Protein AF-A0A1Q6F242-F1 (afdb_monomer_lite)

Sequence (245 aa):
MNDHWFIFPDPAPEGIDKYEVDPATVGEYTGLKDRKGIAIYEGDVIRSPLSEDKTRPHRIFYHTGNAAFMGALIDRKELCYLRLDQDWIYKFGKEVIGNIHDNPELIEKQTAERHKNKNSMFKKLDYQVFPSEEKTICVVDDPVYGGAHCYAIQHSEGFSDGKAKYVPVETRIQFVQKNDDGSVINGVQSEQLAYILLDRAIKLNNRFPSPQNEKQIAGLRMFLEGCEERVRDRMNRGVMGDLKQ

Structure (mmCIF, N/CA/C/O backbone):
data_AF-A0A1Q6F242-F1
#
_entry.id   AF-A0A1Q6F242-F1
#
loop_
_atom_site.group_PDB
_atom_site.id
_atom_site.type_symbol
_atom_site.label_atom_id
_atom_site.label_alt_id
_atom_site.label_comp_id
_atom_site.label_asym_id
_atom_site.label_entity_id
_atom_site.label_seq_id
_atom_site.pdbx_PDB_ins_code
_atom_site.Cartn_x
_atom_site.Cartn_y
_atom_site.Cartn_z
_atom_site.occupancy
_atom_site.B_iso_or_equiv
_atom_site.auth_seq_id
_atom_site.auth_comp_id
_atom_site.auth_asym_id
_atom_site.auth_atom_id
_atom_site.pdbx_PDB_model_num
ATOM 1 N N . MET A 1 1 ? -30.215 -28.975 26.817 1.00 43.31 1 MET A N 1
ATOM 2 C CA . MET A 1 1 ? -30.436 -28.240 28.076 1.00 43.31 1 MET A CA 1
ATOM 3 C C . MET A 1 1 ? -30.541 -26.783 27.677 1.00 43.31 1 MET A C 1
ATOM 5 O O . MET A 1 1 ? -29.797 -26.385 26.792 1.00 43.31 1 MET A O 1
ATOM 9 N N . ASN A 1 2 ? -31.528 -26.051 28.189 1.00 55.75 2 ASN A N 1
ATOM 10 C CA . ASN A 1 2 ? -31.587 -24.609 27.964 1.00 55.75 2 ASN A CA 1
ATOM 11 C C . ASN A 1 2 ? -30.666 -23.995 29.014 1.00 55.75 2 ASN A C 1
ATOM 13 O O . ASN A 1 2 ? -30.992 -24.028 30.201 1.00 55.75 2 ASN A O 1
ATOM 17 N N . ASP A 1 3 ? -29.485 -23.563 28.591 1.00 82.38 3 ASP A N 1
ATOM 18 C CA . ASP A 1 3 ? -28.483 -23.000 29.489 1.00 82.38 3 ASP A CA 1
ATOM 19 C C . ASP A 1 3 ? -28.890 -21.557 29.821 1.00 82.38 3 ASP A C 1
ATOM 21 O O . ASP A 1 3 ? -28.845 -20.679 28.962 1.00 82.38 3 ASP A O 1
ATOM 25 N N . HIS A 1 4 ? -29.335 -21.329 31.059 1.00 83.31 4 HIS A N 1
ATOM 26 C CA . HIS A 1 4 ? -29.682 -20.007 31.589 1.00 83.31 4 HIS A CA 1
ATOM 27 C C . HIS A 1 4 ? -28.564 -19.513 32.514 1.00 83.31 4 HIS A C 1
ATOM 29 O O . HIS A 1 4 ? -28.083 -20.271 33.360 1.00 83.31 4 HIS A O 1
ATOM 35 N N . TRP A 1 5 ? -28.188 -18.241 32.388 1.00 86.62 5 TRP A N 1
ATOM 36 C CA . TRP A 1 5 ? -27.123 -17.611 33.171 1.00 86.62 5 TRP A CA 1
ATOM 37 C C . TRP A 1 5 ? -27.709 -16.529 34.073 1.00 86.62 5 TRP A C 1
ATOM 39 O O . TRP A 1 5 ? -28.640 -15.830 33.681 1.00 86.62 5 TRP A O 1
ATOM 49 N N . PHE A 1 6 ? -27.184 -16.401 35.293 1.00 86.44 6 PHE A N 1
ATOM 50 C CA . PHE A 1 6 ? -27.700 -15.465 36.291 1.00 86.44 6 PHE A CA 1
ATOM 51 C C . PHE A 1 6 ? -26.565 -14.714 36.993 1.00 86.44 6 PHE A C 1
ATOM 53 O O . PHE A 1 6 ? -25.542 -15.319 37.314 1.00 86.44 6 PHE A O 1
ATOM 60 N N . ILE A 1 7 ? -26.769 -13.424 37.280 1.00 86.06 7 ILE A N 1
ATOM 61 C CA . ILE A 1 7 ? -25.897 -12.616 38.149 1.00 86.06 7 ILE A CA 1
ATOM 62 C C . ILE A 1 7 ? -26.566 -12.447 39.515 1.00 86.06 7 ILE A C 1
ATOM 64 O O . ILE A 1 7 ? -27.780 -12.234 39.599 1.00 86.06 7 ILE A O 1
ATOM 68 N N . PHE A 1 8 ? -25.757 -12.525 40.573 1.00 84.94 8 PHE A N 1
ATOM 69 C CA . PHE A 1 8 ? -26.171 -12.375 41.965 1.00 84.94 8 PHE A CA 1
ATOM 70 C C . PHE A 1 8 ? -25.496 -11.139 42.584 1.00 84.94 8 PHE A C 1
ATOM 72 O O . PHE A 1 8 ? -24.317 -10.905 42.306 1.00 84.94 8 PHE A O 1
ATOM 79 N N . PRO A 1 9 ? -26.198 -10.349 43.416 1.00 80.50 9 PRO A N 1
ATOM 80 C CA . PRO A 1 9 ? -25.575 -9.296 44.213 1.00 80.50 9 PRO A CA 1
ATOM 81 C C . PRO A 1 9 ? -24.561 -9.880 45.207 1.00 80.50 9 PRO A C 1
ATOM 83 O O . PRO A 1 9 ? -24.773 -10.974 45.727 1.00 80.50 9 PRO A O 1
ATOM 86 N N . ASP A 1 10 ? -23.503 -9.127 45.518 1.00 75.81 10 ASP A N 1
ATOM 87 C CA . ASP A 1 10 ? -22.553 -9.442 46.593 1.00 75.81 10 ASP A CA 1
ATOM 88 C C . ASP A 1 10 ? -22.384 -8.217 47.525 1.00 75.81 10 ASP A C 1
ATOM 90 O O . ASP A 1 10 ? -21.970 -7.154 47.046 1.00 75.81 10 ASP A O 1
ATOM 94 N N . PRO A 1 11 ? -22.729 -8.305 48.828 1.00 74.25 11 PRO A N 1
ATOM 95 C CA . PRO A 1 11 ? -23.306 -9.470 49.498 1.00 74.25 11 PRO A CA 1
ATOM 96 C C . PRO A 1 11 ? -24.719 -9.760 48.992 1.00 74.25 11 PRO A C 1
ATOM 98 O O . PRO A 1 11 ? -25.516 -8.844 48.781 1.00 74.25 11 PRO A O 1
ATOM 101 N N . ALA A 1 12 ? -25.037 -11.042 48.818 1.00 67.06 12 ALA A N 1
ATOM 102 C CA . ALA A 1 12 ? -26.384 -11.453 48.458 1.00 67.06 12 ALA A CA 1
ATOM 103 C C . ALA A 1 12 ? -27.334 -11.068 49.611 1.00 67.06 12 ALA A C 1
ATOM 105 O O . ALA A 1 12 ? -27.103 -11.511 50.743 1.00 67.06 12 ALA A O 1
ATOM 106 N N . PRO A 1 13 ? -28.371 -10.238 49.380 1.00 67.44 13 PRO A N 1
ATOM 107 C CA . PRO A 1 13 ? -29.406 -10.025 50.386 1.00 67.44 13 PRO A CA 1
ATOM 108 C C . PRO A 1 13 ? -30.060 -11.373 50.738 1.00 67.44 13 PRO A C 1
ATOM 110 O O . PRO A 1 13 ? -29.931 -12.340 49.994 1.00 67.44 13 PRO A O 1
ATOM 113 N N . GLU A 1 14 ? -30.779 -11.466 51.861 1.00 67.06 14 GLU A N 1
ATOM 114 C CA . GLU A 1 14 ? -31.396 -12.718 52.359 1.00 67.06 14 GLU A CA 1
ATOM 115 C C . GLU A 1 14 ? -32.477 -13.341 51.426 1.00 67.06 14 GLU A C 1
ATOM 117 O O . GLU A 1 14 ? -33.229 -14.225 51.835 1.00 67.06 14 GLU A O 1
ATOM 122 N N . GLY A 1 15 ? -32.561 -12.913 50.161 1.00 66.06 15 GLY A N 1
ATOM 123 C CA . GLY A 1 15 ? -33.427 -13.433 49.107 1.00 66.06 15 GLY A CA 1
ATOM 124 C C . GLY A 1 15 ? -32.665 -13.801 47.826 1.00 66.06 15 GLY A C 1
ATOM 125 O O . GLY A 1 15 ? -31.539 -13.374 47.587 1.00 66.06 15 GLY A O 1
ATOM 126 N N . ILE A 1 16 ? -33.304 -14.612 46.976 1.00 63.38 16 ILE A N 1
ATOM 127 C CA . ILE A 1 16 ? -32.772 -15.062 45.676 1.00 63.38 16 ILE A CA 1
ATOM 128 C C . ILE A 1 16 ? -32.983 -13.950 44.634 1.00 63.38 16 ILE A C 1
ATOM 130 O O . ILE A 1 16 ? -33.691 -14.139 43.643 1.00 63.38 16 ILE A O 1
ATOM 134 N N . ASP A 1 17 ? -32.407 -12.772 44.863 1.00 71.88 17 ASP A N 1
ATOM 135 C CA . ASP A 1 17 ? -32.330 -11.753 43.820 1.00 71.88 17 ASP A CA 1
ATOM 136 C C . ASP A 1 17 ? -31.328 -12.249 42.775 1.00 71.88 17 ASP A C 1
ATOM 138 O O . ASP A 1 17 ? -30.114 -12.239 42.983 1.00 71.88 17 ASP 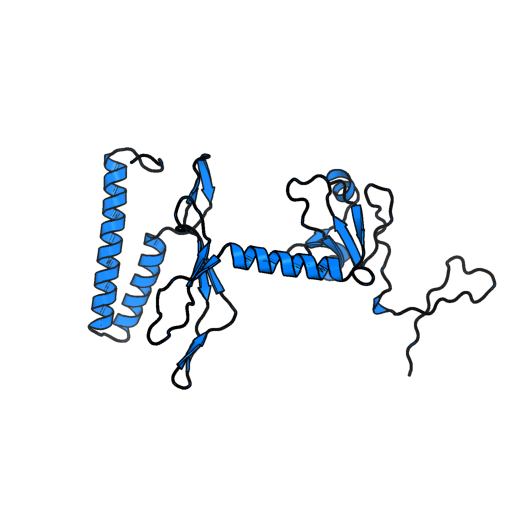A O 1
ATOM 142 N N . LYS A 1 18 ? -31.857 -12.767 41.666 1.00 78.62 18 LYS A N 1
ATOM 143 C CA . LYS A 1 18 ? -31.084 -13.247 40.523 1.00 78.62 18 LYS A CA 1
ATOM 144 C C . LYS A 1 18 ? -31.578 -12.559 39.265 1.00 78.62 18 LYS A C 1
ATOM 146 O O . LYS A 1 18 ? -32.780 -12.523 38.998 1.00 78.62 18 LYS A O 1
ATOM 151 N N . TYR A 1 19 ? -30.644 -12.048 38.482 1.00 84.56 19 TYR A N 1
ATOM 152 C CA . TYR A 1 19 ? -30.943 -11.410 37.208 1.00 84.56 19 TYR A CA 1
ATOM 153 C C . TYR A 1 19 ? -30.513 -12.358 36.106 1.00 84.56 19 TYR A C 1
ATOM 155 O O . TYR A 1 19 ? -29.333 -12.692 36.024 1.00 84.56 19 TYR A O 1
ATOM 163 N N . GLU A 1 20 ? -31.470 -12.845 35.318 1.00 88.31 20 GLU A N 1
ATOM 164 C CA . GLU A 1 20 ? -31.154 -13.609 34.113 1.00 88.31 20 GLU A CA 1
ATOM 165 C C . GLU A 1 20 ? -30.405 -12.704 33.135 1.00 88.31 20 GLU A C 1
ATOM 167 O O . GLU A 1 20 ? -30.793 -11.553 32.931 1.00 88.31 20 GLU A O 1
ATOM 172 N N . VAL A 1 21 ? -29.320 -13.215 32.562 1.00 87.06 21 VAL A N 1
ATOM 173 C CA . VAL A 1 21 ? -28.455 -12.465 31.652 1.00 87.06 21 VAL A CA 1
ATOM 174 C C . VAL A 1 21 ? -28.092 -13.294 30.432 1.00 87.06 21 VAL A C 1
ATOM 176 O O . VAL A 1 21 ? -28.024 -14.523 30.493 1.00 87.06 21 VAL A O 1
ATOM 179 N N . ASP A 1 22 ? -27.801 -12.607 29.332 1.00 88.31 22 ASP A N 1
ATOM 180 C CA . ASP A 1 22 ? -27.051 -13.203 28.235 1.00 88.31 22 ASP A CA 1
ATOM 181 C C . ASP A 1 22 ? -25.569 -13.260 28.651 1.00 88.31 22 ASP A C 1
ATOM 183 O O . ASP A 1 22 ? -24.964 -12.212 28.891 1.00 88.31 22 ASP A O 1
ATOM 187 N N . PRO A 1 23 ? -24.951 -14.450 28.766 1.00 87.81 23 PRO A N 1
ATOM 188 C CA . PRO A 1 23 ? -23.542 -14.563 29.139 1.00 87.81 23 PRO A CA 1
ATOM 189 C C . PRO A 1 23 ? -22.613 -13.812 28.177 1.00 87.81 23 PRO A C 1
ATOM 191 O O . PRO A 1 23 ? -21.533 -13.398 28.588 1.00 87.81 23 PRO A O 1
ATOM 194 N N . ALA A 1 24 ? -23.013 -13.611 26.916 1.00 86.81 24 ALA A N 1
ATOM 195 C CA . ALA A 1 24 ? -22.210 -12.898 25.929 1.00 86.81 24 ALA A CA 1
ATOM 196 C C . ALA A 1 24 ? -22.121 -11.387 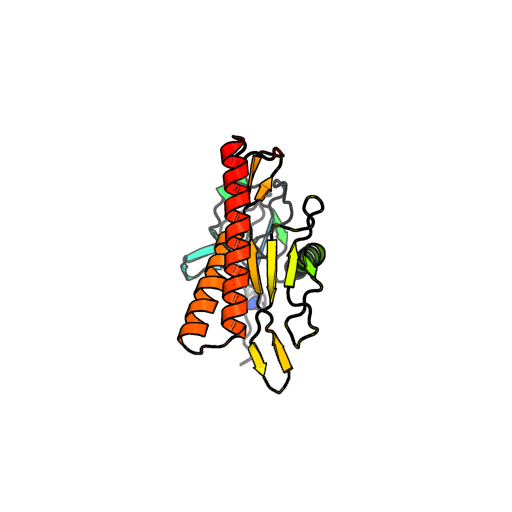26.192 1.00 86.81 24 ALA A C 1
ATOM 198 O O . ALA A 1 24 ? -21.259 -10.739 25.603 1.00 86.81 24 ALA A O 1
ATOM 199 N N . THR A 1 25 ? -22.987 -10.832 27.048 1.00 88.25 25 THR A N 1
ATOM 200 C CA . THR A 1 25 ? -23.003 -9.404 27.406 1.00 88.25 25 THR A CA 1
ATOM 201 C C . THR A 1 25 ? -22.432 -9.132 28.797 1.00 88.25 25 THR A C 1
ATOM 203 O O . THR A 1 25 ? -22.444 -7.992 29.258 1.00 88.25 25 THR A O 1
ATOM 206 N N . VAL A 1 26 ? -21.973 -10.167 29.506 1.00 88.62 26 VAL A N 1
ATOM 207 C CA . VAL A 1 26 ? -21.375 -10.024 30.837 1.00 88.62 26 VAL A CA 1
ATOM 208 C C . VAL A 1 26 ? -19.910 -9.618 30.685 1.00 88.62 26 VAL A C 1
ATOM 210 O O . VAL A 1 26 ? -19.109 -10.378 30.151 1.00 88.62 26 VAL A O 1
ATOM 213 N N . GLY A 1 27 ? -19.561 -8.425 31.174 1.00 88.12 27 GLY A N 1
ATOM 214 C CA . GLY A 1 27 ? -18.194 -7.897 31.164 1.00 88.12 27 GLY A CA 1
ATOM 215 C C . GLY A 1 27 ? -17.586 -7.792 32.565 1.00 88.12 27 GLY A C 1
ATOM 216 O O . GLY A 1 27 ? -18.258 -7.398 33.520 1.00 88.12 27 GLY A O 1
ATOM 217 N N . GLU A 1 28 ? -16.296 -8.110 32.694 1.00 92.56 28 GLU A N 1
ATOM 218 C CA . GLU A 1 28 ? -15.553 -7.952 33.949 1.00 92.56 28 GLU A CA 1
ATOM 219 C C . GLU A 1 28 ? -15.141 -6.487 34.177 1.00 92.56 28 GLU A C 1
ATOM 221 O O . GLU A 1 28 ? -14.749 -5.773 33.249 1.00 92.56 28 GLU A O 1
ATOM 226 N N . TYR A 1 29 ? -15.214 -6.026 35.430 1.00 94.38 29 TYR A N 1
ATOM 227 C CA . TYR A 1 29 ? -14.703 -4.711 35.808 1.00 94.38 29 TYR A CA 1
ATOM 228 C C . TYR A 1 29 ? -13.176 -4.696 35.743 1.00 94.38 29 TYR A C 1
ATOM 230 O O . TYR A 1 29 ? -12.504 -5.482 36.405 1.00 94.38 29 TYR A O 1
ATOM 238 N N . THR A 1 30 ? -12.610 -3.732 35.021 1.00 94.31 30 THR A N 1
ATOM 239 C CA . THR A 1 30 ? -11.153 -3.650 34.836 1.00 94.31 30 THR A CA 1
ATOM 240 C C . THR A 1 30 ? -10.381 -3.203 36.080 1.00 94.31 30 THR A C 1
ATOM 242 O O . THR A 1 30 ? -9.150 -3.249 36.089 1.00 94.31 30 THR A O 1
ATOM 245 N N . GLY A 1 31 ? -11.072 -2.707 37.112 1.00 94.69 31 GLY A N 1
ATOM 246 C CA . GLY A 1 31 ? -10.449 -2.029 38.252 1.00 94.69 31 GLY A CA 1
ATOM 247 C C . GLY A 1 31 ? -10.144 -0.546 38.008 1.00 94.69 31 GLY A C 1
ATOM 248 O O . GLY A 1 31 ? -9.724 0.145 38.937 1.00 94.69 31 GLY A O 1
ATOM 249 N N . LEU A 1 32 ? -10.365 -0.046 36.789 1.00 95.88 32 LEU A N 1
ATOM 250 C CA . LEU A 1 32 ? -9.986 1.297 36.354 1.00 95.88 32 LEU A CA 1
ATOM 251 C C . LEU A 1 32 ? -11.208 2.184 36.123 1.00 95.88 32 LEU A C 1
ATOM 253 O O . LEU A 1 32 ? -12.298 1.714 35.794 1.00 95.88 32 LEU A O 1
ATOM 257 N N . LYS A 1 33 ? -11.005 3.495 36.255 1.00 95.94 33 LYS A N 1
ATOM 258 C CA . LYS A 1 33 ? -12.033 4.506 35.986 1.00 95.94 33 LYS A CA 1
ATOM 259 C C . LYS A 1 33 ? -11.570 5.480 34.922 1.00 95.94 33 LYS A C 1
ATOM 261 O O . LYS A 1 33 ? -10.390 5.807 34.864 1.00 95.94 33 LYS A O 1
ATOM 266 N N . ASP A 1 34 ? -12.494 5.967 34.109 1.00 93.38 34 ASP A N 1
ATOM 267 C CA . ASP A 1 34 ? -12.235 7.009 33.124 1.00 93.38 34 ASP A CA 1
ATOM 268 C C . ASP A 1 34 ? -11.999 8.385 33.782 1.00 93.38 34 ASP A C 1
ATOM 270 O O . ASP A 1 34 ? -12.050 8.538 35.007 1.00 93.38 34 ASP A O 1
ATOM 274 N N . ARG A 1 35 ? -11.756 9.429 32.978 1.00 87.94 35 ARG A N 1
ATOM 275 C CA . ARG A 1 35 ? -11.523 10.792 33.490 1.00 87.94 35 ARG A CA 1
ATOM 276 C C . ARG A 1 35 ? -12.682 11.341 34.337 1.00 87.94 35 ARG A C 1
ATOM 278 O O . ARG A 1 35 ? -12.452 12.182 35.204 1.00 87.94 35 ARG A O 1
ATOM 285 N N . LYS A 1 36 ? -13.916 10.917 34.067 1.00 90.62 36 LYS A N 1
ATOM 286 C CA . LYS A 1 36 ? -15.127 11.355 34.776 1.00 90.62 36 LYS A CA 1
ATOM 287 C C . LYS A 1 36 ? -15.429 10.480 35.996 1.00 90.62 36 LYS A C 1
ATOM 289 O O . LYS A 1 36 ? -16.415 10.729 36.683 1.00 90.62 36 LYS A O 1
ATOM 294 N N . GLY A 1 37 ? -14.584 9.491 36.290 1.00 92.31 37 GLY A N 1
ATOM 295 C CA . GLY A 1 37 ? -14.772 8.558 37.395 1.00 92.31 37 GLY A CA 1
ATOM 296 C C . GLY A 1 37 ? -15.735 7.411 37.078 1.00 92.31 37 GLY A C 1
ATOM 297 O O . GLY A 1 37 ? -16.140 6.707 38.005 1.00 92.31 37 GLY A O 1
ATOM 298 N N . ILE A 1 38 ? -16.097 7.213 35.806 1.00 95.50 38 ILE A N 1
ATOM 299 C CA . ILE A 1 38 ? -16.945 6.107 35.352 1.00 95.50 38 ILE A CA 1
ATOM 300 C C . ILE A 1 38 ? -16.089 4.840 35.299 1.00 95.50 38 ILE A C 1
ATOM 302 O O . ILE A 1 38 ? -14.985 4.856 34.758 1.00 95.50 38 ILE A O 1
ATOM 306 N N . ALA A 1 39 ? -16.576 3.756 35.899 1.00 96.38 39 ALA A N 1
ATOM 307 C CA . ALA A 1 39 ? -15.911 2.458 35.879 1.00 96.38 39 ALA A CA 1
ATOM 308 C C . ALA A 1 39 ? -15.821 1.905 34.448 1.00 96.38 39 ALA A C 1
ATOM 310 O O . ALA A 1 39 ? -16.785 2.006 33.697 1.00 96.38 39 ALA A O 1
ATOM 311 N N . ILE A 1 40 ? -14.667 1.336 34.097 1.00 96.56 40 ILE A N 1
ATOM 312 C CA . ILE A 1 40 ? -14.412 0.739 32.784 1.00 96.56 40 ILE A CA 1
ATOM 313 C C . ILE A 1 40 ? -14.537 -0.781 32.894 1.00 96.56 40 ILE A C 1
ATOM 315 O O . ILE A 1 40 ? -13.892 -1.394 33.752 1.00 96.56 40 ILE A O 1
ATOM 319 N N . TYR A 1 41 ? -15.306 -1.382 31.998 1.00 96.00 41 TYR A N 1
ATOM 320 C CA . TYR A 1 41 ? -15.564 -2.816 31.914 1.00 96.00 41 TYR A CA 1
ATOM 321 C C . TYR A 1 41 ? -15.054 -3.402 30.594 1.00 96.00 41 TYR A C 1
ATOM 323 O O . TYR A 1 41 ? -14.770 -2.692 29.625 1.00 96.00 41 TYR A O 1
ATOM 331 N N . GLU A 1 42 ? -14.926 -4.723 30.542 1.00 95.06 42 GLU A N 1
ATOM 332 C CA . GLU A 1 42 ? -14.805 -5.430 29.271 1.00 95.06 42 GLU A CA 1
ATOM 333 C C . GLU A 1 42 ? -15.995 -5.110 28.351 1.00 95.06 42 GLU A C 1
ATOM 335 O O . GLU A 1 42 ? -17.139 -5.036 28.791 1.00 95.06 42 GLU A O 1
ATOM 340 N N . GLY A 1 43 ? -15.713 -4.889 27.065 1.00 92.31 43 GLY A N 1
ATOM 341 C CA . GLY A 1 43 ? -16.712 -4.479 26.081 1.00 92.31 43 GLY A CA 1
ATOM 342 C C . GLY A 1 43 ? -16.905 -2.965 25.970 1.00 92.31 43 GLY A C 1
ATOM 343 O O . GLY A 1 43 ? -17.470 -2.516 24.969 1.00 92.31 43 GLY A O 1
ATOM 344 N N . ASP A 1 44 ? -16.386 -2.165 26.907 1.00 95.56 44 ASP A N 1
ATOM 345 C CA . ASP A 1 44 ? -16.458 -0.707 26.807 1.00 95.56 44 ASP A CA 1
ATOM 346 C C . ASP A 1 44 ? -15.654 -0.164 25.625 1.00 95.56 44 ASP A C 1
ATOM 348 O O . ASP A 1 44 ? -14.645 -0.721 25.178 1.00 95.56 44 ASP A O 1
ATOM 352 N N . VAL A 1 45 ? -16.090 0.992 25.140 1.00 93.12 45 VAL A N 1
ATOM 353 C CA . VAL A 1 45 ? -15.416 1.779 24.120 1.00 93.12 45 VAL A CA 1
ATOM 354 C C . VAL A 1 45 ? -14.984 3.103 24.736 1.00 93.12 45 VAL A C 1
ATOM 356 O O . VAL A 1 45 ? -15.813 3.918 25.140 1.00 93.12 45 VAL A O 1
ATOM 359 N N . ILE A 1 46 ? -13.672 3.348 24.773 1.00 91.31 46 ILE A N 1
ATOM 360 C CA . ILE A 1 46 ? -13.090 4.573 25.340 1.00 91.31 46 ILE A CA 1
ATOM 361 C C . ILE A 1 46 ? -12.441 5.448 24.270 1.00 91.31 46 ILE A C 1
ATOM 363 O O . ILE A 1 46 ? -11.819 4.952 23.331 1.00 91.31 46 ILE A O 1
ATOM 367 N N . ARG A 1 47 ? -12.509 6.771 24.424 1.00 88.38 47 ARG A N 1
ATOM 368 C CA . ARG A 1 47 ? -11.948 7.743 23.467 1.00 88.38 47 ARG A CA 1
ATOM 369 C C . ARG A 1 47 ? -11.148 8.835 24.171 1.00 88.38 47 ARG A C 1
ATOM 371 O O . ARG A 1 47 ? -11.475 9.215 25.285 1.00 88.38 47 ARG A O 1
ATOM 378 N N . SER A 1 48 ? -10.127 9.375 23.499 1.00 82.88 48 SER A N 1
ATOM 379 C CA . SER A 1 48 ? -9.411 10.586 23.932 1.00 82.88 48 SER A CA 1
ATOM 380 C C . SER A 1 48 ? -10.074 11.853 23.374 1.00 82.88 48 SER A C 1
ATOM 382 O O . SER A 1 48 ? -10.077 12.031 22.159 1.00 82.88 48 SER A O 1
ATOM 384 N N . PRO A 1 49 ? -10.602 12.758 24.214 1.00 67.06 49 PRO A N 1
ATOM 385 C CA . PRO A 1 49 ? -11.161 14.035 23.775 1.00 67.06 49 PRO A CA 1
ATOM 386 C C . PRO A 1 49 ? -10.087 15.099 23.474 1.00 67.06 49 PRO A C 1
ATOM 388 O O . PRO A 1 49 ? -10.405 16.111 22.855 1.00 67.06 49 PRO A O 1
ATOM 391 N N . LEU A 1 50 ? -8.836 14.886 23.912 1.00 55.81 50 LEU A N 1
ATOM 392 C CA . LEU A 1 50 ? -7.734 15.861 23.855 1.00 55.81 50 LEU A CA 1
ATOM 393 C C . LEU A 1 50 ? -6.755 15.672 22.677 1.00 55.81 50 LEU A C 1
ATOM 395 O O . LEU A 1 50 ? -5.804 16.438 22.566 1.00 55.81 50 LEU A O 1
ATOM 399 N N . SER A 1 51 ? -6.940 14.672 21.810 1.00 55.00 51 SER A N 1
ATOM 400 C CA . SER A 1 51 ? -6.110 14.506 20.607 1.00 55.00 51 SER A CA 1
ATOM 401 C C . SER A 1 51 ? -6.652 15.340 19.441 1.00 55.00 51 SER A C 1
ATOM 403 O O . SER A 1 51 ? -7.864 15.387 19.232 1.00 55.00 51 SER A O 1
ATOM 405 N N . GLU A 1 52 ? -5.765 15.958 18.649 1.00 47.69 52 GLU A N 1
ATOM 406 C CA . GLU A 1 52 ? -6.126 16.585 17.359 1.00 47.69 52 GLU A CA 1
ATOM 407 C C . GLU A 1 52 ? -6.857 15.584 16.447 1.00 47.69 52 GLU A C 1
ATOM 409 O O . GLU A 1 52 ? -7.831 15.932 15.781 1.00 47.69 52 GLU A O 1
ATOM 414 N N . ASP A 1 53 ? -6.468 14.306 16.522 1.00 52.94 53 ASP A N 1
ATOM 415 C CA . ASP A 1 53 ? -7.176 13.174 15.928 1.00 52.94 53 ASP A CA 1
ATOM 416 C C . ASP A 1 53 ? -8.248 12.637 16.901 1.00 52.94 53 ASP A C 1
ATOM 418 O O . ASP A 1 53 ? -8.055 11.626 17.583 1.00 52.94 53 ASP A O 1
ATOM 422 N N . LYS A 1 54 ? -9.381 13.342 17.024 1.00 53.81 54 LYS A N 1
ATOM 423 C CA . LYS A 1 54 ? -10.534 13.015 17.904 1.00 53.81 54 LYS A CA 1
ATOM 424 C C . LYS A 1 54 ? -11.212 11.654 17.614 1.00 53.81 54 LYS A C 1
ATOM 426 O O . LYS A 1 54 ? -12.316 11.407 18.100 1.00 53.81 54 LYS A O 1
ATOM 431 N N . THR A 1 55 ? -10.622 10.784 16.793 1.00 56.47 55 THR A N 1
ATOM 432 C CA . THR A 1 55 ? -11.375 9.838 15.953 1.00 56.47 55 THR A CA 1
ATOM 433 C C . THR A 1 55 ? -11.130 8.357 16.228 1.00 56.47 55 THR A C 1
ATOM 435 O O . THR A 1 55 ? -11.738 7.538 15.551 1.00 56.47 55 THR A O 1
ATOM 438 N N . ARG A 1 56 ? -10.293 7.974 17.209 1.00 72.94 56 ARG A N 1
ATOM 439 C CA . ARG A 1 56 ? -9.925 6.554 17.391 1.00 72.94 56 ARG A CA 1
ATOM 440 C C . ARG A 1 56 ? -10.217 6.001 18.786 1.00 72.94 56 ARG A C 1
ATOM 442 O O . ARG A 1 56 ? -9.355 6.020 19.673 1.00 72.94 56 ARG A O 1
ATOM 449 N N . PRO A 1 57 ? -11.446 5.524 19.016 1.00 86.56 57 PRO A N 1
ATOM 450 C CA . PRO A 1 57 ? -11.829 4.812 20.210 1.00 86.56 57 PRO A CA 1
ATOM 451 C C . PRO A 1 57 ? -11.168 3.436 20.281 1.00 86.56 57 PRO A C 1
ATOM 453 O O . PRO A 1 57 ? -10.831 2.816 19.268 1.00 86.56 57 PRO A O 1
ATOM 456 N N . HIS A 1 58 ? -10.996 2.976 21.511 1.00 88.69 58 HIS A N 1
ATOM 457 C CA . HIS A 1 58 ? -10.437 1.676 21.829 1.00 88.69 58 HIS A CA 1
ATOM 458 C C . HIS A 1 58 ? -11.539 0.816 22.431 1.00 88.69 58 HIS A C 1
ATOM 460 O O . HIS A 1 58 ? -12.208 1.270 23.357 1.00 88.69 58 HIS A O 1
ATOM 466 N N . ARG A 1 59 ? -11.703 -0.406 21.926 1.00 92.06 59 ARG A N 1
ATOM 467 C CA . ARG A 1 59 ? -12.521 -1.432 22.571 1.00 92.06 59 ARG A CA 1
ATOM 468 C C . ARG A 1 59 ? -11.705 -2.095 23.672 1.00 92.06 59 ARG A C 1
ATOM 470 O O . ARG A 1 59 ? -10.558 -2.482 23.426 1.00 92.06 59 ARG A O 1
ATOM 477 N N . ILE A 1 60 ? -12.298 -2.233 24.849 1.00 93.62 60 ILE A N 1
ATOM 478 C CA . ILE A 1 60 ? -11.700 -2.905 25.996 1.00 93.62 60 ILE A CA 1
ATOM 479 C C . ILE A 1 60 ? -12.016 -4.397 25.942 1.00 93.62 60 ILE A C 1
ATOM 481 O O . ILE A 1 60 ? -13.152 -4.789 25.681 1.00 93.62 60 ILE A O 1
ATOM 485 N N . PHE A 1 61 ? -11.002 -5.230 26.160 1.00 92.31 61 PHE A N 1
ATOM 486 C CA . PHE A 1 61 ? -11.132 -6.686 26.182 1.00 92.31 61 PHE A CA 1
ATOM 487 C C . PHE A 1 61 ? -10.064 -7.313 27.080 1.00 92.31 61 PHE A C 1
ATOM 489 O O . PHE A 1 61 ? -8.997 -6.723 27.292 1.00 92.31 61 PHE A O 1
ATOM 496 N N . TYR A 1 62 ? -10.321 -8.517 27.588 1.00 90.81 62 TYR A N 1
ATOM 497 C CA . TYR A 1 62 ? -9.294 -9.282 28.287 1.00 90.81 62 TYR A CA 1
ATOM 498 C C . TYR A 1 62 ? -8.399 -10.034 27.293 1.00 90.81 62 TYR A C 1
ATOM 500 O O . TYR A 1 62 ? -8.864 -10.829 26.476 1.00 90.81 62 TYR A O 1
ATOM 508 N N . HIS A 1 63 ? -7.084 -9.813 27.356 1.00 90.25 63 HIS A N 1
ATOM 509 C CA . HIS A 1 63 ? -6.134 -10.513 26.494 1.00 90.25 63 HIS A CA 1
ATOM 510 C C . HIS A 1 63 ? -5.468 -11.670 27.247 1.00 90.25 63 HIS A C 1
ATOM 512 O O . HIS A 1 63 ? -4.500 -11.468 27.986 1.00 90.25 63 HIS A O 1
ATOM 518 N N . THR A 1 64 ? -5.905 -12.902 26.975 1.00 87.31 64 THR A N 1
ATOM 519 C CA . THR A 1 64 ? -5.438 -14.129 27.653 1.00 87.31 64 THR A CA 1
ATOM 520 C C . THR A 1 64 ? -3.915 -14.283 27.663 1.00 87.31 64 THR A C 1
ATOM 522 O O . THR A 1 64 ? -3.328 -14.496 28.718 1.00 87.31 64 THR 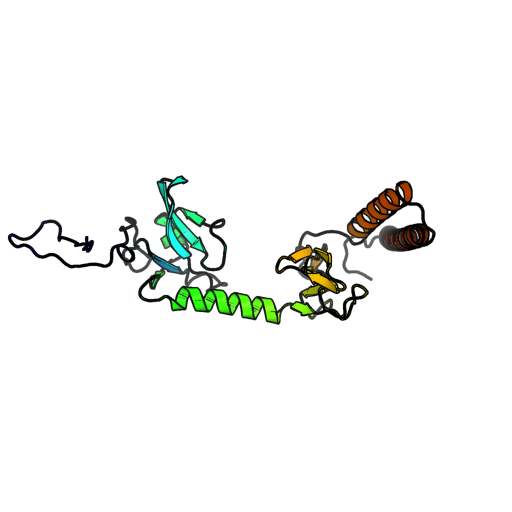A O 1
ATOM 525 N N . GLY A 1 65 ? -3.242 -14.073 26.526 1.00 86.38 65 GLY A N 1
ATOM 526 C CA . GLY A 1 65 ? -1.780 -14.207 26.433 1.00 86.38 65 GLY A CA 1
ATOM 527 C C . GLY A 1 65 ? -0.972 -13.169 27.227 1.00 86.38 65 GLY A C 1
ATOM 528 O O . GLY A 1 65 ? 0.199 -13.396 27.500 1.00 86.38 65 GLY A O 1
ATOM 529 N N . ASN A 1 66 ? -1.588 -12.047 27.610 1.00 85.00 66 ASN A N 1
ATOM 530 C CA . ASN A 1 66 ? -0.951 -10.992 28.404 1.00 85.00 66 ASN A CA 1
ATOM 531 C C . ASN A 1 66 ? -1.484 -10.963 29.843 1.00 85.00 66 ASN A C 1
ATOM 533 O O . ASN A 1 66 ? -1.007 -10.157 30.640 1.00 85.00 66 ASN A O 1
ATOM 537 N N . ALA A 1 67 ? -2.479 -11.806 30.150 1.00 90.19 67 ALA A N 1
ATOM 538 C CA . ALA A 1 67 ? -3.196 -11.853 31.418 1.00 90.19 67 ALA A CA 1
ATOM 539 C C . ALA A 1 67 ? -3.602 -10.458 31.939 1.00 90.19 67 ALA A C 1
ATOM 541 O O . ALA A 1 67 ? -3.408 -10.133 33.111 1.00 90.19 67 ALA A O 1
ATOM 542 N N . ALA A 1 68 ? -4.100 -9.596 31.048 1.00 90.19 68 ALA A N 1
ATOM 543 C CA . ALA A 1 68 ? -4.424 -8.210 31.368 1.00 90.19 68 ALA A CA 1
ATOM 544 C C . ALA A 1 68 ? -5.539 -7.663 30.472 1.00 90.19 68 ALA A C 1
ATOM 546 O O . ALA A 1 68 ? -5.691 -8.085 29.321 1.00 90.19 68 ALA A O 1
ATOM 547 N N . PHE A 1 69 ? -6.254 -6.658 30.981 1.00 92.50 69 PHE A N 1
ATOM 548 C CA . PHE A 1 69 ? -7.153 -5.845 30.171 1.00 92.50 69 PHE A CA 1
ATOM 549 C C . PHE A 1 69 ? -6.363 -4.976 29.192 1.00 92.50 69 PHE A C 1
ATOM 551 O O . PHE A 1 69 ? -5.380 -4.313 29.546 1.00 92.50 69 PHE A O 1
ATOM 558 N N . MET A 1 70 ? -6.819 -4.994 27.945 1.00 91.12 70 MET A N 1
ATOM 559 C CA . MET A 1 70 ? -6.195 -4.350 26.802 1.00 91.12 70 MET A CA 1
ATOM 560 C C . MET A 1 70 ? -7.200 -3.461 26.070 1.00 91.12 70 MET A C 1
ATOM 562 O O . MET A 1 70 ? -8.388 -3.762 26.002 1.00 91.12 70 MET A O 1
ATOM 566 N N . GLY A 1 71 ? -6.712 -2.356 25.511 1.00 89.56 71 GLY A N 1
ATOM 567 C CA . GLY A 1 71 ? -7.472 -1.476 24.633 1.00 89.56 71 GLY A CA 1
ATOM 568 C C . GLY A 1 71 ? -6.994 -1.655 23.201 1.00 89.56 71 GLY A C 1
ATOM 569 O O . GLY A 1 71 ? -5.849 -1.316 22.901 1.00 89.56 71 GLY A O 1
ATOM 570 N N . ALA A 1 72 ? -7.850 -2.164 22.317 1.00 87.31 72 ALA A N 1
ATOM 571 C CA . ALA A 1 72 ? -7.563 -2.285 20.887 1.00 87.31 72 ALA A CA 1
ATOM 572 C C . ALA A 1 72 ? -8.257 -1.177 20.103 1.00 87.31 72 ALA A C 1
ATOM 574 O O . ALA A 1 72 ? -9.438 -0.902 20.309 1.00 87.31 72 ALA A O 1
ATOM 575 N N . LEU A 1 73 ? -7.535 -0.575 19.162 1.00 83.56 73 LEU A N 1
ATOM 576 C CA . LEU A 1 73 ? -8.129 0.339 18.192 1.00 83.56 73 LEU A CA 1
ATOM 577 C C . LEU A 1 73 ? -9.215 -0.376 17.379 1.00 83.56 73 LEU A C 1
ATOM 579 O O . LEU A 1 73 ? -8.936 -1.393 16.748 1.00 83.56 73 LEU A O 1
ATOM 583 N N . ILE A 1 74 ? -10.425 0.187 17.356 1.00 78.81 74 ILE A N 1
ATOM 584 C CA . ILE A 1 74 ? -11.573 -0.397 16.639 1.00 78.81 74 ILE A CA 1
ATOM 585 C C . ILE A 1 74 ? -11.303 -0.523 15.129 1.00 78.81 74 ILE A C 1
ATOM 587 O O . ILE A 1 74 ? -11.778 -1.450 14.479 1.00 78.81 74 ILE A O 1
ATOM 591 N N . ASP A 1 75 ? -10.511 0.385 14.556 1.00 70.38 75 ASP A N 1
ATOM 592 C CA . ASP A 1 75 ? -10.235 0.447 13.121 1.00 70.38 75 ASP A CA 1
ATOM 593 C C . ASP A 1 75 ? -9.049 -0.427 12.667 1.00 70.38 75 ASP A C 1
ATOM 595 O O . ASP A 1 75 ? -8.757 -0.495 11.467 1.00 70.38 75 ASP A O 1
ATOM 599 N N . ARG A 1 76 ? -8.352 -1.119 13.579 1.00 64.62 76 ARG A N 1
ATOM 600 C CA . ARG A 1 76 ? -7.226 -2.010 13.253 1.00 64.62 76 ARG A CA 1
ATOM 601 C C . ARG A 1 76 ? -7.531 -3.445 13.671 1.00 64.62 76 ARG A C 1
ATOM 603 O O . ARG A 1 76 ? -8.196 -3.690 14.666 1.00 64.62 76 ARG A O 1
ATOM 610 N N . LYS A 1 77 ? -6.995 -4.415 12.914 1.00 53.56 77 LYS A N 1
ATOM 611 C CA . LYS A 1 77 ? -6.905 -5.801 13.410 1.00 53.56 77 LYS A CA 1
ATOM 612 C C . LYS A 1 77 ? -6.173 -5.776 14.755 1.00 53.56 77 LYS A C 1
ATOM 614 O O . LYS A 1 77 ? -5.331 -4.897 14.940 1.00 53.56 77 LYS A O 1
ATOM 619 N N . GLU A 1 78 ? -6.463 -6.742 15.624 1.00 53.59 78 GLU A N 1
ATOM 620 C CA . GLU A 1 78 ? -5.991 -6.912 17.016 1.00 53.59 78 GLU A CA 1
ATOM 621 C C . GLU A 1 78 ? -4.453 -7.007 17.198 1.00 53.59 78 GLU A C 1
ATOM 623 O O . GLU A 1 78 ? -3.959 -7.621 18.125 1.00 53.59 78 GLU A O 1
ATOM 628 N N . LEU A 1 79 ? -3.661 -6.404 16.316 1.00 52.81 79 LEU A N 1
ATOM 629 C CA . LEU A 1 79 ? -2.206 -6.280 16.352 1.00 52.81 79 LEU A CA 1
ATOM 630 C C . LEU A 1 79 ? -1.750 -4.933 16.945 1.00 52.81 79 LEU A C 1
ATOM 632 O O . LEU A 1 79 ? -0.554 -4.672 17.038 1.00 52.81 79 LEU A O 1
ATOM 636 N N . CYS A 1 80 ? -2.681 -4.040 17.294 1.00 61.81 80 CYS A N 1
ATOM 637 C CA . CYS A 1 80 ? -2.402 -2.738 17.904 1.00 61.81 80 CYS A CA 1
ATOM 638 C C . CYS A 1 80 ? -3.260 -2.560 19.165 1.00 61.81 80 CYS A C 1
ATOM 640 O O . CYS A 1 80 ? -4.235 -1.806 19.150 1.00 61.81 80 CYS A O 1
ATOM 642 N N . TYR A 1 81 ? -2.907 -3.278 20.233 1.00 76.56 81 TYR A N 1
ATOM 643 C CA . TYR A 1 81 ? -3.500 -3.118 21.559 1.00 76.56 81 TYR A CA 1
ATOM 644 C C . TYR A 1 81 ? -2.476 -2.599 22.569 1.00 76.56 81 TYR A C 1
ATOM 646 O O . TYR A 1 81 ? -1.275 -2.838 22.448 1.00 76.56 81 TYR A O 1
ATOM 654 N N . LEU A 1 82 ? -2.967 -1.873 23.567 1.00 82.38 82 LEU A N 1
ATOM 655 C CA . LEU A 1 82 ? -2.176 -1.338 24.670 1.00 82.38 82 LEU A CA 1
ATOM 656 C C . LEU A 1 82 ? -2.759 -1.836 25.985 1.00 82.38 82 LEU A C 1
ATOM 658 O O . LEU A 1 82 ? -3.980 -1.928 26.122 1.00 82.38 82 LEU A O 1
ATOM 662 N N . ARG A 1 83 ? -1.888 -2.132 26.952 1.00 86.62 83 ARG A N 1
ATOM 663 C CA . ARG A 1 83 ? -2.319 -2.462 28.312 1.00 86.62 83 ARG A CA 1
ATOM 664 C C . ARG A 1 83 ? -3.012 -1.255 28.914 1.00 86.62 83 ARG A C 1
ATOM 666 O O . ARG A 1 83 ? -2.511 -0.142 28.772 1.00 86.62 83 ARG A O 1
ATOM 673 N N . LEU A 1 84 ? -4.153 -1.476 29.563 1.00 86.44 84 LEU A N 1
ATOM 674 C CA . LEU A 1 84 ? -4.781 -0.406 30.321 1.00 86.44 84 LEU A CA 1
ATOM 675 C C . LEU A 1 84 ? -4.014 -0.185 31.621 1.00 86.44 84 LEU A C 1
ATOM 677 O O . LEU A 1 84 ? -3.732 -1.123 32.368 1.00 86.44 84 LEU A O 1
ATOM 681 N N . ASP A 1 85 ? -3.749 1.081 31.902 1.00 88.62 85 ASP A N 1
ATOM 682 C CA . ASP A 1 85 ? -3.316 1.564 33.200 1.00 88.62 85 ASP A CA 1
ATOM 683 C C . ASP A 1 85 ? -3.969 2.927 33.484 1.00 88.62 85 ASP A C 1
ATOM 685 O O . ASP A 1 85 ? -4.391 3.650 32.572 1.00 88.62 85 ASP A O 1
ATOM 689 N N . GLN A 1 86 ? -4.108 3.251 34.770 1.00 90.75 86 GLN A N 1
ATOM 690 C CA . GLN A 1 86 ? -4.837 4.435 35.221 1.00 90.75 86 GLN A CA 1
ATOM 691 C C . GLN A 1 86 ? -4.152 5.745 34.790 1.00 90.75 86 GLN A C 1
ATOM 693 O O . GLN A 1 86 ? -4.838 6.727 34.486 1.00 90.75 86 GLN A O 1
ATOM 698 N N . ASP A 1 87 ? -2.819 5.753 34.711 1.00 87.88 87 ASP A N 1
ATOM 699 C CA . ASP A 1 87 ? -2.040 6.926 34.316 1.00 87.88 87 ASP A CA 1
ATOM 700 C C . ASP A 1 87 ? -2.247 7.239 32.834 1.00 87.88 87 ASP A C 1
ATOM 702 O O . ASP A 1 87 ? -2.448 8.397 32.469 1.00 87.88 87 ASP A O 1
ATOM 706 N N . TRP A 1 88 ? -2.268 6.225 31.968 1.00 83.44 88 TRP A N 1
ATOM 707 C CA . TRP A 1 88 ? -2.557 6.368 30.544 1.00 83.44 88 TRP A CA 1
ATOM 708 C C . TRP A 1 88 ? -3.958 6.933 30.299 1.00 83.44 88 TRP A C 1
ATOM 710 O O . TRP A 1 88 ? -4.129 7.844 29.480 1.00 83.44 88 TRP A O 1
ATOM 720 N N . ILE A 1 89 ? -4.954 6.446 31.044 1.00 87.50 89 ILE A N 1
A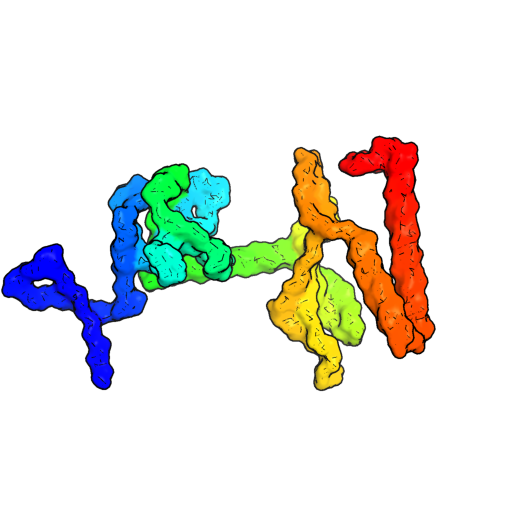TOM 721 C CA . ILE A 1 89 ? -6.329 6.952 30.979 1.00 87.50 89 ILE A CA 1
ATOM 722 C C . ILE A 1 89 ? -6.358 8.444 31.317 1.00 87.50 89 ILE A C 1
ATOM 724 O O . ILE A 1 89 ? -6.886 9.234 30.530 1.00 87.50 89 ILE A O 1
ATOM 728 N N . TYR A 1 90 ? -5.763 8.856 32.439 1.00 85.94 90 TYR A N 1
ATOM 729 C CA . TYR A 1 90 ? -5.788 10.260 32.854 1.00 85.94 90 TYR A CA 1
ATOM 730 C C . TYR A 1 90 ? -4.933 11.159 31.964 1.00 85.94 90 TYR A C 1
ATOM 732 O O . TYR A 1 90 ? -5.397 12.226 31.556 1.00 85.94 90 TYR A O 1
ATOM 740 N N . LYS A 1 91 ? -3.727 10.714 31.593 1.00 83.19 91 LYS A N 1
ATOM 741 C CA . LYS A 1 91 ? -2.793 11.454 30.733 1.00 83.19 91 LYS A CA 1
ATOM 742 C C . LYS A 1 91 ? -3.430 11.856 29.407 1.00 83.19 91 LYS A C 1
ATOM 744 O O . LYS A 1 91 ? -3.194 12.960 28.924 1.00 83.19 91 LYS A O 1
ATOM 749 N N . PHE A 1 92 ? -4.242 10.976 28.826 1.00 81.75 92 PHE A N 1
ATOM 750 C CA . PHE A 1 92 ? -4.922 11.224 27.553 1.00 81.75 92 PHE A CA 1
ATOM 751 C C . PHE A 1 92 ? -6.414 11.545 27.705 1.00 81.75 92 PHE A C 1
ATOM 753 O O . PHE A 1 92 ? -7.142 11.559 26.705 1.00 81.75 92 PHE A O 1
ATOM 760 N N . GLY A 1 93 ? -6.856 11.788 28.943 1.00 84.81 93 GLY A N 1
ATOM 761 C CA . GLY A 1 93 ? -8.216 12.162 29.308 1.00 84.81 93 GLY A CA 1
ATOM 762 C C . GLY A 1 93 ? -9.284 11.208 28.788 1.00 84.81 93 GLY A C 1
ATOM 763 O O . GLY A 1 93 ? -10.314 11.689 28.336 1.00 84.81 93 GLY A O 1
ATOM 764 N N . LYS A 1 94 ? -9.025 9.896 28.775 1.00 87.75 94 LYS A N 1
ATOM 765 C CA . LYS A 1 94 ? -9.925 8.895 28.190 1.00 87.75 94 LYS A CA 1
ATOM 766 C C . LYS A 1 94 ? -11.302 8.942 28.859 1.00 87.75 94 LYS A C 1
ATOM 768 O O . LYS A 1 94 ? -11.396 9.041 30.081 1.00 87.75 94 LYS A O 1
ATOM 773 N N . GLU A 1 95 ? -12.343 8.847 28.043 1.00 92.12 95 GLU A N 1
ATOM 774 C CA . GLU A 1 95 ? -13.744 8.826 28.471 1.00 92.12 95 GLU A CA 1
ATOM 775 C C . GLU A 1 95 ? -14.451 7.622 27.854 1.00 92.12 95 GLU A C 1
ATOM 777 O O . GLU A 1 95 ? -14.231 7.331 26.671 1.00 92.12 95 GLU A O 1
ATOM 782 N N . VAL A 1 96 ? -15.303 6.953 28.633 1.00 94.06 96 VAL A N 1
ATOM 783 C CA . VAL A 1 96 ? -16.220 5.929 28.115 1.00 94.06 96 VAL A CA 1
ATOM 784 C C . VAL A 1 96 ? -17.265 6.613 27.234 1.00 94.06 96 VAL A C 1
ATOM 786 O O . VAL A 1 96 ? -17.834 7.642 27.606 1.00 94.06 96 VAL A O 1
ATOM 789 N N . ILE A 1 97 ? -17.492 6.069 26.037 1.00 92.62 97 ILE A N 1
ATOM 790 C CA . ILE A 1 97 ? -18.446 6.612 25.055 1.00 92.62 97 ILE A CA 1
ATOM 791 C C . ILE A 1 97 ? -19.563 5.633 24.671 1.00 92.62 97 ILE A C 1
ATOM 793 O O . ILE A 1 97 ? -20.424 5.998 23.875 1.00 92.62 97 ILE A O 1
ATOM 797 N N . GLY A 1 98 ? -19.545 4.417 25.214 1.00 92.94 98 GLY A N 1
ATOM 798 C CA . GLY A 1 98 ? -20.506 3.347 24.946 1.00 92.94 98 GLY A CA 1
ATOM 799 C C . GLY A 1 98 ? -19.851 1.977 25.102 1.00 92.94 98 GLY A C 1
ATOM 800 O O . GLY A 1 98 ? -18.683 1.905 25.486 1.00 92.94 98 GLY A O 1
ATOM 801 N N . ASN A 1 99 ? -20.570 0.909 24.765 1.00 93.31 99 ASN A N 1
ATOM 802 C CA . ASN A 1 99 ? -20.046 -0.460 24.757 1.00 93.31 99 ASN A CA 1
ATOM 803 C C . ASN A 1 99 ? -20.454 -1.212 23.477 1.00 93.31 99 ASN A C 1
ATOM 805 O O . ASN A 1 99 ? -21.269 -0.738 22.688 1.00 93.31 99 ASN A O 1
ATOM 809 N N . ILE A 1 100 ? -19.864 -2.381 23.242 1.00 92.25 100 ILE A N 1
ATOM 810 C CA . ILE A 1 100 ? -20.080 -3.154 22.009 1.00 92.25 100 ILE A CA 1
ATOM 811 C C . ILE A 1 100 ? -21.469 -3.789 21.862 1.00 92.25 100 ILE A C 1
ATOM 813 O O . ILE A 1 100 ? -21.814 -4.199 20.755 1.00 92.25 100 ILE A O 1
ATOM 817 N N . HIS A 1 101 ? -22.240 -3.893 22.943 1.00 90.12 101 HIS A N 1
ATOM 818 C CA . HIS A 1 101 ? -23.556 -4.532 22.954 1.00 90.12 101 HIS A CA 1
ATOM 819 C C . HIS A 1 101 ? -24.674 -3.501 22.773 1.00 90.12 101 HIS A C 1
ATOM 821 O O . HIS A 1 101 ? -25.532 -3.673 21.910 1.00 90.12 101 HIS A O 1
ATOM 827 N N . ASP A 1 102 ? -24.615 -2.401 23.523 1.00 91.44 102 ASP A N 1
ATOM 828 C CA . ASP A 1 102 ? -25.618 -1.333 23.492 1.00 91.44 102 ASP A CA 1
ATOM 829 C C . ASP A 1 102 ? -25.357 -0.307 22.383 1.00 91.44 102 ASP A C 1
ATOM 831 O O . ASP A 1 102 ? -26.283 0.367 21.932 1.00 91.44 102 ASP A O 1
ATOM 835 N N . ASN A 1 103 ? -24.098 -0.172 21.944 1.00 92.88 103 ASN A N 1
ATOM 836 C CA . ASN A 1 103 ? -23.678 0.805 20.937 1.00 92.88 103 ASN A CA 1
ATOM 837 C C . ASN A 1 103 ? -22.894 0.172 19.770 1.00 92.88 103 ASN A C 1
ATOM 839 O O . ASN A 1 103 ? -21.772 0.612 19.464 1.00 92.88 103 ASN A O 1
ATOM 843 N N . PRO A 1 104 ? -23.445 -0.845 19.075 1.00 86.38 104 PRO A N 1
ATOM 844 C CA . PRO A 1 104 ? -22.763 -1.499 17.955 1.00 86.38 104 PRO A CA 1
ATOM 845 C C . PRO A 1 104 ? -22.389 -0.514 16.830 1.00 86.38 104 PRO A C 1
ATOM 847 O O . PRO A 1 104 ? -21.370 -0.681 16.151 1.00 86.38 104 PRO A O 1
ATOM 850 N N . GLU A 1 105 ? -23.135 0.584 16.680 1.00 83.31 105 GLU A N 1
ATOM 851 C CA . GLU A 1 105 ? -22.875 1.636 15.699 1.00 83.31 105 GLU A CA 1
ATOM 852 C C . GLU A 1 105 ? -21.520 2.337 15.888 1.00 83.31 105 GLU A C 1
ATOM 854 O O . GLU A 1 105 ? -20.994 2.910 14.930 1.00 83.31 105 GLU A O 1
ATOM 859 N N . LEU A 1 106 ? -20.925 2.299 17.089 1.00 83.12 106 LEU A N 1
ATOM 860 C CA . LEU A 1 106 ? -19.583 2.845 17.348 1.00 83.12 106 LEU A CA 1
ATOM 861 C C . LEU A 1 106 ? -18.484 2.069 16.611 1.00 83.12 106 LEU A C 1
ATOM 863 O O . LEU A 1 106 ? -17.440 2.639 16.267 1.00 83.12 106 LEU A O 1
ATOM 867 N N . ILE A 1 107 ? -18.727 0.784 16.350 1.00 77.69 107 ILE A N 1
ATOM 868 C CA . ILE A 1 107 ? -17.840 -0.091 15.580 1.00 77.69 107 ILE A CA 1
ATOM 869 C C . ILE A 1 107 ? -18.115 0.075 14.084 1.00 77.69 107 ILE A C 1
ATOM 871 O O . ILE A 1 107 ? -17.191 0.271 13.285 1.00 77.69 107 ILE A O 1
ATOM 875 N N . GLU A 1 108 ? -19.392 0.046 13.699 1.00 73.50 108 GLU A N 1
ATOM 876 C CA . GLU A 1 108 ? -19.809 0.129 12.299 1.00 73.50 108 GLU A CA 1
ATOM 877 C C . GLU A 1 108 ? -19.430 1.465 11.654 1.00 73.50 108 GLU A C 1
ATOM 879 O O . GLU A 1 108 ? -18.848 1.475 10.566 1.00 73.50 108 GLU A O 1
ATOM 884 N N . LYS A 1 109 ? -19.694 2.597 12.327 1.00 66.75 109 LYS A N 1
ATOM 885 C CA . LYS A 1 109 ? -19.388 3.937 11.799 1.00 66.75 109 LYS A CA 1
ATOM 886 C C . LYS A 1 109 ? -17.906 4.108 11.517 1.00 66.75 109 LYS A C 1
ATOM 888 O O . LYS A 1 109 ? -17.557 4.585 10.446 1.00 66.75 109 LYS A O 1
ATOM 893 N N . GLN A 1 110 ? -17.033 3.661 12.413 1.00 66.12 110 GLN A N 1
ATOM 894 C CA . GLN A 1 110 ? -15.592 3.768 12.195 1.00 66.12 110 GLN A CA 1
ATOM 895 C C . GLN A 1 110 ? -15.084 2.866 11.080 1.00 66.12 110 GLN A C 1
ATOM 897 O O . GLN A 1 110 ? -14.220 3.262 10.296 1.00 66.12 110 GLN A O 1
ATOM 902 N N . THR A 1 111 ? -15.649 1.667 10.960 1.00 60.72 111 THR A N 1
ATOM 903 C CA . THR A 1 111 ? -15.332 0.767 9.848 1.00 60.72 111 THR A CA 1
ATOM 904 C C . THR A 1 111 ? -15.786 1.378 8.513 1.00 60.72 111 THR A C 1
ATOM 906 O O . THR A 1 111 ? -15.040 1.363 7.530 1.00 60.72 111 THR A O 1
ATOM 909 N N . ALA A 1 112 ? -16.971 1.996 8.481 1.00 57.91 112 ALA A N 1
ATOM 910 C CA . ALA A 1 112 ? -17.530 2.661 7.306 1.00 57.91 112 ALA A CA 1
ATOM 911 C C . ALA A 1 112 ? -16.810 3.975 6.944 1.00 57.91 112 ALA A C 1
ATOM 913 O O . ALA A 1 112 ? -16.548 4.217 5.766 1.00 57.91 112 ALA A O 1
ATOM 914 N N . GLU A 1 113 ? -16.449 4.810 7.920 1.00 58.16 113 GLU A N 1
ATOM 915 C CA . GLU A 1 113 ? -15.644 6.026 7.735 1.00 58.16 113 GLU A CA 1
ATOM 916 C C . GLU A 1 113 ? -14.244 5.686 7.230 1.00 58.16 113 GLU A C 1
ATOM 918 O O . GLU A 1 113 ? -13.757 6.322 6.295 1.00 58.16 113 GLU A O 1
ATOM 923 N N . ARG A 1 114 ? -13.631 4.613 7.746 1.00 55.66 114 ARG A N 1
ATOM 924 C CA . ARG A 1 114 ? -12.386 4.078 7.192 1.00 55.66 114 ARG A CA 1
ATOM 925 C C . ARG A 1 114 ? -12.566 3.678 5.733 1.00 55.66 114 ARG A C 1
ATOM 927 O O . ARG A 1 114 ? -11.723 4.030 4.918 1.00 55.66 114 ARG A O 1
ATOM 934 N N . HIS A 1 115 ? -13.635 2.968 5.376 1.00 52.09 115 HIS A N 1
ATOM 935 C CA . HIS A 1 115 ? -13.886 2.581 3.983 1.00 52.09 115 HIS A CA 1
ATOM 936 C C . HIS A 1 115 ? -14.181 3.788 3.075 1.00 52.09 115 HIS A C 1
ATOM 938 O O . HIS A 1 115 ? -13.699 3.815 1.944 1.00 52.09 115 HIS A O 1
ATOM 944 N N . LYS A 1 116 ? -14.885 4.817 3.565 1.00 49.41 116 LYS A N 1
ATOM 945 C CA . LYS A 1 116 ? -15.116 6.074 2.833 1.00 49.41 116 LYS A CA 1
ATOM 946 C C . LYS A 1 116 ? -13.825 6.865 2.618 1.00 49.41 116 LYS A C 1
ATOM 948 O O . LYS A 1 116 ? -13.534 7.207 1.477 1.00 49.41 116 LYS A O 1
ATOM 953 N N . ASN A 1 117 ? -13.017 7.073 3.657 1.00 51.47 117 ASN A N 1
ATOM 954 C CA . ASN A 1 117 ? -11.732 7.776 3.550 1.00 51.47 117 ASN A CA 1
ATOM 955 C C . ASN A 1 117 ? -10.714 6.982 2.715 1.00 51.47 117 ASN A C 1
ATOM 957 O O . ASN A 1 117 ? -9.907 7.557 1.993 1.00 51.47 117 ASN A O 1
ATOM 961 N N . LYS A 1 118 ? -10.778 5.645 2.746 1.00 49.16 118 LYS A N 1
ATOM 962 C CA . LYS A 1 118 ? -9.942 4.774 1.909 1.00 49.16 118 LYS A CA 1
ATOM 963 C C . LYS A 1 118 ? -10.396 4.749 0.442 1.00 49.16 118 LYS A C 1
ATOM 965 O O . LYS A 1 118 ? -9.560 4.514 -0.414 1.00 49.16 118 LYS A O 1
ATOM 970 N N . ASN A 1 119 ? -11.666 5.023 0.133 1.00 47.56 119 ASN A N 1
ATOM 971 C CA . ASN A 1 119 ? -12.143 5.155 -1.251 1.00 47.56 119 ASN A CA 1
ATOM 972 C C . ASN A 1 119 ? -12.044 6.588 -1.799 1.00 47.56 119 ASN A C 1
ATOM 974 O O . ASN A 1 119 ? -11.918 6.740 -3.009 1.00 47.56 119 ASN A O 1
ATOM 978 N N . SER A 1 120 ? -12.076 7.633 -0.961 1.00 51.00 120 SER A N 1
ATOM 979 C CA . SER A 1 120 ? -11.945 9.023 -1.433 1.00 51.00 120 SER A CA 1
ATOM 980 C C . SER A 1 120 ? -10.501 9.438 -1.719 1.00 51.00 120 SER A C 1
ATOM 982 O O . SER A 1 120 ? -10.288 10.443 -2.383 1.00 51.00 120 SER A O 1
ATOM 984 N N . MET A 1 121 ? -9.518 8.690 -1.212 1.00 64.81 121 MET A N 1
ATOM 985 C CA . MET A 1 121 ? -8.097 9.027 -1.334 1.00 64.81 121 MET A CA 1
ATOM 986 C C . MET A 1 121 ? -7.390 8.263 -2.457 1.00 64.81 121 MET A C 1
ATOM 988 O O . MET A 1 121 ? -6.232 8.544 -2.721 1.00 64.81 121 MET A O 1
ATOM 992 N N . PHE A 1 122 ? -8.035 7.282 -3.099 1.00 75.44 122 PHE A N 1
ATOM 993 C CA . PHE A 1 122 ? -7.398 6.455 -4.125 1.00 75.44 122 PHE A CA 1
ATOM 994 C C . PHE A 1 122 ? -8.065 6.634 -5.489 1.00 75.44 122 PHE A C 1
ATOM 996 O O . PHE A 1 122 ? -9.230 6.289 -5.684 1.00 75.44 122 PHE A O 1
ATOM 1003 N N . LYS A 1 123 ? -7.291 7.109 -6.462 1.00 88.12 123 LYS A N 1
ATOM 1004 C CA . LYS A 1 123 ? -7.696 7.232 -7.860 1.00 88.12 123 LYS A CA 1
ATOM 1005 C C . LYS A 1 123 ? -7.252 5.995 -8.638 1.00 88.12 123 LYS A C 1
ATOM 1007 O O . LYS A 1 123 ? -6.075 5.641 -8.637 1.00 88.12 123 LYS A O 1
ATOM 1012 N N . LYS A 1 124 ? -8.187 5.329 -9.321 1.00 90.88 124 LYS A N 1
ATOM 1013 C CA . LYS A 1 124 ? -7.861 4.220 -10.233 1.00 90.88 124 LYS A CA 1
ATOM 1014 C C . LYS A 1 124 ? -7.134 4.750 -11.466 1.00 90.88 124 LYS A C 1
ATOM 1016 O O . LYS A 1 124 ? -7.579 5.732 -12.057 1.00 90.88 124 LYS A O 1
ATOM 1021 N N . LEU A 1 125 ? -6.051 4.088 -11.853 1.00 91.50 125 LEU A N 1
ATOM 1022 C CA . LEU A 1 125 ? -5.295 4.414 -13.058 1.00 91.50 125 LEU A CA 1
ATOM 1023 C C . LEU A 1 125 ? -5.875 3.684 -14.272 1.00 91.50 125 LEU A C 1
ATOM 1025 O O . LEU A 1 125 ? -6.409 2.583 -14.151 1.00 91.50 125 LEU A O 1
ATOM 1029 N N . ASP A 1 126 ? -5.727 4.288 -15.449 1.00 91.56 126 ASP A N 1
ATOM 1030 C CA . ASP A 1 126 ? -6.248 3.759 -16.717 1.00 91.56 126 ASP A CA 1
ATOM 1031 C C . ASP A 1 126 ? -5.286 2.772 -17.407 1.00 91.56 126 ASP A C 1
ATOM 1033 O O . ASP A 1 126 ? -5.465 2.427 -18.574 1.00 91.56 126 ASP A O 1
ATOM 1037 N N . TYR A 1 127 ? -4.258 2.297 -16.696 1.00 92.19 127 TYR A N 1
ATOM 1038 C CA . TYR A 1 127 ? -3.330 1.294 -17.212 1.00 92.19 127 TYR A CA 1
ATOM 1039 C C . TYR A 1 127 ? -3.977 -0.091 -17.246 1.00 92.19 127 TYR A C 1
ATOM 1041 O O . TYR A 1 127 ? -4.562 -0.543 -16.262 1.00 92.19 127 TYR A O 1
ATOM 1049 N N . GLN A 1 128 ? -3.812 -0.782 -18.372 1.00 88.62 128 GLN A N 1
ATOM 1050 C CA . GLN A 1 128 ? -4.329 -2.130 -18.579 1.00 88.62 128 GLN A CA 1
ATOM 1051 C C . GLN A 1 128 ? -3.228 -3.176 -18.407 1.00 88.62 128 GLN A C 1
ATOM 1053 O O . GLN A 1 128 ? -2.139 -3.061 -18.975 1.00 88.62 128 GLN A O 1
ATOM 1058 N N . VAL A 1 129 ? -3.539 -4.238 -17.665 1.00 91.06 129 VAL A N 1
ATOM 1059 C CA . VAL A 1 129 ? -2.727 -5.459 -17.634 1.00 91.06 129 VAL A CA 1
ATOM 1060 C C . VAL A 1 129 ? -3.304 -6.410 -18.672 1.00 91.06 129 VAL A C 1
ATOM 1062 O O . VAL A 1 129 ? -4.254 -7.136 -18.395 1.00 91.06 129 VAL A O 1
ATOM 1065 N N . PHE A 1 130 ? -2.751 -6.379 -19.884 1.00 89.19 130 PHE A N 1
ATOM 1066 C CA . PHE A 1 130 ? -3.267 -7.154 -21.013 1.00 89.19 130 PHE A CA 1
ATOM 1067 C C . PHE A 1 130 ? -3.410 -8.656 -20.675 1.00 89.19 130 PHE A C 1
ATOM 1069 O O . PHE A 1 130 ? -2.477 -9.237 -20.113 1.00 89.19 130 PHE A O 1
ATOM 1076 N N . PRO A 1 131 ? -4.531 -9.314 -21.038 1.00 90.69 131 PRO A N 1
ATOM 1077 C CA . PRO A 1 131 ? -5.663 -8.802 -21.826 1.00 90.69 131 PRO A CA 1
ATOM 1078 C C . PRO A 1 131 ? -6.816 -8.205 -20.993 1.00 90.69 131 PRO A C 1
ATOM 1080 O O . PRO A 1 131 ? -7.904 -8.008 -21.520 1.00 90.69 131 PRO A O 1
ATOM 1083 N N . SER A 1 132 ? -6.620 -7.961 -19.696 1.00 91.50 132 SER A N 1
ATOM 1084 C CA . SER A 1 132 ? -7.665 -7.459 -18.799 1.00 91.50 132 SER A CA 1
ATOM 1085 C C . SER A 1 132 ? -7.975 -5.975 -19.013 1.00 91.50 132 SER A C 1
ATOM 1087 O O . SER A 1 132 ? -7.063 -5.150 -19.089 1.00 91.50 132 SER A O 1
ATOM 1089 N N . GLU A 1 133 ? -9.264 -5.628 -19.000 1.00 90.12 133 GLU A N 1
ATOM 1090 C CA . GLU A 1 133 ? -9.748 -4.241 -18.91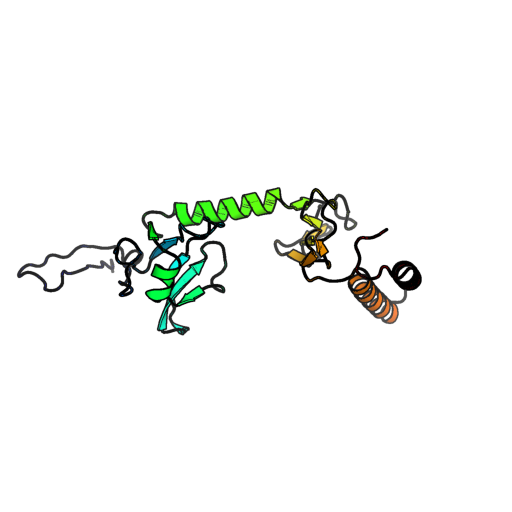2 1.00 90.12 133 GLU A CA 1
ATOM 1091 C C . GLU A 1 133 ? -9.927 -3.765 -17.456 1.00 90.12 133 GLU A C 1
ATOM 1093 O O . GLU A 1 133 ? -10.253 -2.602 -17.209 1.00 90.12 133 GLU A O 1
ATOM 1098 N N . GLU A 1 134 ? -9.720 -4.645 -16.468 1.00 90.81 134 GLU A N 1
ATOM 1099 C CA . GLU A 1 134 ? -9.880 -4.297 -15.056 1.00 90.81 134 GLU A CA 1
ATOM 1100 C C . GLU A 1 134 ? -8.798 -3.316 -14.582 1.00 90.81 134 GLU A C 1
ATOM 1102 O O . GLU A 1 134 ? -7.596 -3.562 -14.700 1.00 90.81 134 GLU A O 1
ATOM 1107 N N . LYS A 1 135 ? -9.237 -2.211 -13.966 1.00 93.25 135 LYS A N 1
ATOM 1108 C CA . LYS A 1 135 ? -8.355 -1.216 -13.341 1.00 93.25 135 LYS A CA 1
ATOM 1109 C C . LYS A 1 135 ? -7.895 -1.703 -11.969 1.00 93.25 135 LYS A C 1
ATOM 1111 O O . LYS A 1 135 ? -8.622 -1.559 -10.979 1.00 93.25 135 LYS A O 1
ATOM 1116 N N . THR A 1 136 ? -6.693 -2.266 -11.937 1.00 93.31 136 THR A N 1
ATOM 1117 C CA . THR A 1 136 ? -6.112 -2.976 -10.781 1.00 93.31 136 THR A CA 1
ATOM 1118 C C . THR A 1 136 ? -5.020 -2.187 -10.068 1.00 93.31 136 THR A C 1
ATOM 1120 O O . THR A 1 136 ? -4.512 -2.624 -9.036 1.00 93.31 136 THR A O 1
ATOM 1123 N N . ILE A 1 137 ? -4.664 -1.017 -10.600 1.00 94.56 137 ILE A N 1
ATOM 1124 C CA . ILE A 1 137 ? -3.674 -0.117 -10.016 1.00 94.56 137 ILE A CA 1
ATOM 1125 C C . ILE A 1 137 ? -4.378 1.169 -9.600 1.00 94.56 137 ILE A C 1
ATOM 1127 O O . ILE A 1 137 ? -5.081 1.801 -10.392 1.00 94.56 137 ILE A O 1
ATOM 1131 N N . CYS A 1 138 ? -4.162 1.559 -8.353 1.00 91.75 138 CYS A N 1
ATOM 1132 C CA . CYS A 1 138 ? -4.655 2.796 -7.776 1.00 91.75 138 CYS A CA 1
ATOM 1133 C C . CYS A 1 138 ? -3.481 3.643 -7.294 1.00 91.75 138 CYS A C 1
ATOM 1135 O O . CYS A 1 138 ? -2.449 3.115 -6.880 1.00 91.75 138 CYS A O 1
ATOM 1137 N N . VAL A 1 139 ? -3.673 4.953 -7.286 1.00 91.31 139 VAL A N 1
ATOM 1138 C CA . VAL A 1 139 ? -2.737 5.923 -6.727 1.00 91.31 139 VAL A CA 1
ATOM 1139 C C . VAL A 1 139 ? -3.411 6.670 -5.586 1.00 91.31 139 VAL A C 1
ATOM 1141 O O . VAL A 1 139 ? -4.599 6.973 -5.680 1.00 91.31 139 VAL A O 1
ATOM 1144 N N . VAL A 1 140 ? -2.683 6.933 -4.505 1.00 84.56 140 VAL A N 1
ATOM 1145 C CA . VAL A 1 140 ? -3.127 7.875 -3.477 1.00 84.56 140 VAL A CA 1
ATOM 1146 C C . VAL A 1 140 ? -3.146 9.255 -4.111 1.00 84.56 140 VAL A C 1
ATOM 1148 O O . VAL A 1 140 ? -2.091 9.759 -4.473 1.00 84.56 140 VAL A O 1
ATOM 1151 N N . ASP A 1 141 ? -4.326 9.837 -4.277 1.00 77.44 141 ASP A N 1
ATOM 1152 C CA . ASP A 1 141 ? -4.471 11.156 -4.871 1.00 77.44 141 ASP A CA 1
ATOM 1153 C C . ASP A 1 141 ? -3.851 12.211 -3.947 1.00 77.44 141 ASP A C 1
ATOM 1155 O O . ASP A 1 141 ? -4.102 12.236 -2.741 1.00 77.44 141 ASP A O 1
ATOM 1159 N N . ASP A 1 142 ? -3.014 13.061 -4.529 1.00 73.69 142 ASP A N 1
ATOM 1160 C CA . ASP A 1 142 ? -2.363 14.182 -3.860 1.00 73.69 142 ASP A CA 1
ATOM 1161 C C . ASP A 1 142 ? -2.392 15.377 -4.821 1.00 73.69 142 ASP A C 1
ATOM 1163 O O . ASP A 1 142 ? -1.895 15.250 -5.945 1.00 73.69 142 ASP A O 1
ATOM 1167 N N . PRO A 1 143 ? -2.952 16.532 -4.422 1.00 72.19 143 PRO A N 1
ATOM 1168 C CA . PRO A 1 143 ? -3.060 17.695 -5.297 1.00 72.19 143 PRO A CA 1
ATOM 1169 C C . PRO A 1 143 ? -1.707 18.293 -5.701 1.00 72.19 143 PRO A C 1
ATOM 1171 O O . PRO A 1 143 ? -1.654 18.997 -6.708 1.00 72.19 143 PRO A O 1
ATOM 1174 N N . VAL A 1 144 ? -0.627 18.038 -4.951 1.00 75.31 144 VAL A N 1
ATOM 1175 C CA . VAL A 1 144 ? 0.690 18.634 -5.228 1.00 75.31 144 VAL A CA 1
ATOM 1176 C C . VAL A 1 144 ? 1.411 17.885 -6.348 1.00 75.31 144 VAL A C 1
ATOM 1178 O O . VAL A 1 144 ? 1.862 18.499 -7.314 1.00 75.31 144 VAL A O 1
ATOM 1181 N N . TYR A 1 145 ? 1.486 16.555 -6.255 1.00 75.00 145 TYR A N 1
ATOM 1182 C CA . TYR A 1 145 ? 2.231 15.721 -7.205 1.00 75.00 145 TYR A CA 1
ATOM 1183 C C . TYR A 1 145 ? 1.357 14.761 -8.018 1.00 75.00 145 TYR A C 1
ATOM 1185 O O . TYR A 1 145 ? 1.875 13.833 -8.643 1.00 75.00 145 TYR A O 1
ATOM 1193 N N . GLY A 1 146 ? 0.033 14.930 -7.992 1.00 76.06 146 GLY A N 1
ATOM 1194 C CA . GLY A 1 146 ? -0.909 14.043 -8.681 1.00 76.06 146 GLY A CA 1
ATOM 1195 C C . GLY A 1 146 ? -0.839 12.594 -8.190 1.00 76.06 146 GLY A C 1
ATOM 1196 O O . GLY A 1 146 ? -1.113 11.670 -8.956 1.00 76.06 146 GLY A O 1
ATOM 1197 N N . GLY A 1 147 ? -0.407 12.394 -6.941 1.00 81.75 147 GLY A N 1
ATOM 1198 C CA . GLY A 1 147 ? -0.268 11.078 -6.325 1.00 81.75 147 GLY A CA 1
ATOM 1199 C C . GLY A 1 147 ? 1.028 10.317 -6.615 1.00 81.75 147 GLY A C 1
ATOM 1200 O O . GLY A 1 147 ? 1.111 9.124 -6.344 1.00 81.75 147 GLY A O 1
ATOM 1201 N N . ALA A 1 148 ? 2.085 10.966 -7.108 1.00 87.44 148 ALA A N 1
ATOM 1202 C CA . ALA A 1 148 ? 3.320 10.287 -7.530 1.00 87.44 148 ALA A CA 1
ATOM 1203 C C . ALA A 1 148 ? 4.027 9.399 -6.472 1.00 87.44 148 ALA A C 1
ATOM 1205 O O . ALA A 1 148 ? 4.942 8.655 -6.822 1.00 87.44 148 ALA A O 1
ATOM 1206 N N . HIS A 1 149 ? 3.626 9.452 -5.199 1.00 89.50 149 HIS A N 1
ATOM 1207 C CA . HIS A 1 149 ? 4.371 8.870 -4.086 1.00 89.50 149 HIS A CA 1
ATOM 1208 C C . HIS A 1 149 ? 3.796 7.572 -3.509 1.00 89.50 149 HIS A C 1
ATOM 1210 O O . HIS A 1 149 ? 4.531 6.863 -2.829 1.00 89.50 149 HIS A O 1
ATOM 1216 N N . CYS A 1 150 ? 2.530 7.214 -3.747 1.00 91.00 150 CYS A N 1
ATOM 1217 C CA . CYS A 1 150 ? 1.959 6.012 -3.129 1.00 91.00 150 CYS A CA 1
ATOM 1218 C C . CYS A 1 150 ? 0.950 5.312 -4.038 1.00 91.00 150 CYS A C 1
ATOM 1220 O O . CYS A 1 150 ? -0.063 5.886 -4.427 1.00 91.00 150 CYS A O 1
ATOM 1222 N N . TYR A 1 151 ? 1.215 4.042 -4.338 1.00 93.31 151 TYR A N 1
ATOM 1223 C CA . TYR A 1 151 ? 0.392 3.214 -5.213 1.00 93.31 151 TYR A CA 1
ATOM 1224 C C . TYR A 1 151 ? -0.094 1.967 -4.482 1.00 93.31 151 TYR A C 1
ATOM 1226 O O . TYR A 1 151 ? 0.617 1.401 -3.648 1.00 93.31 151 TYR A O 1
ATOM 1234 N N . ALA A 1 152 ? -1.291 1.508 -4.833 1.00 91.50 152 ALA A N 1
ATOM 1235 C CA . ALA A 1 152 ? -1.840 0.222 -4.427 1.00 91.50 152 ALA A CA 1
ATOM 1236 C C . ALA A 1 152 ? -2.096 -0.634 -5.670 1.00 91.50 152 ALA A C 1
ATOM 1238 O O . ALA A 1 152 ? -2.661 -0.162 -6.656 1.00 91.50 152 ALA A O 1
ATOM 1239 N N . ILE A 1 153 ? -1.661 -1.889 -5.622 1.00 93.69 153 ILE A N 1
ATOM 1240 C CA . ILE A 1 153 ? -1.748 -2.840 -6.729 1.00 93.69 153 ILE A CA 1
ATOM 1241 C C . ILE A 1 153 ? -2.533 -4.048 -6.240 1.00 93.69 153 ILE A C 1
ATOM 1243 O O . ILE A 1 153 ? -2.094 -4.742 -5.318 1.00 93.69 153 ILE A O 1
ATOM 1247 N N . GLN A 1 154 ? -3.675 -4.307 -6.866 1.00 93.69 154 GLN A N 1
ATOM 1248 C CA . GLN A 1 154 ? -4.463 -5.505 -6.618 1.00 93.69 154 GLN A CA 1
ATOM 1249 C C . GLN A 1 154 ? -3.716 -6.738 -7.134 1.00 93.69 154 GLN A C 1
ATOM 1251 O O . GLN A 1 154 ? -3.189 -6.747 -8.248 1.00 93.69 154 GLN A O 1
ATOM 1256 N N . HIS A 1 155 ? -3.647 -7.788 -6.319 1.00 93.56 155 HIS A N 1
ATOM 1257 C CA . HIS A 1 155 ? -2.947 -9.012 -6.706 1.00 93.56 155 HIS A CA 1
ATOM 1258 C C . HIS A 1 155 ? -3.726 -9.785 -7.770 1.00 93.56 155 HIS A C 1
ATOM 1260 O O . HIS A 1 155 ? -4.956 -9.743 -7.821 1.00 93.56 155 HIS A O 1
ATOM 1266 N N . SER A 1 156 ? -2.990 -10.529 -8.594 1.00 92.25 156 SER A N 1
ATOM 1267 C CA . SER A 1 156 ? -3.530 -11.349 -9.676 1.00 92.25 156 SER A CA 1
ATOM 1268 C C . SER A 1 156 ? -3.163 -12.816 -9.485 1.00 92.25 156 SER A C 1
ATOM 1270 O O . SER A 1 156 ? -2.039 -13.130 -9.098 1.00 92.25 156 SER A O 1
ATOM 1272 N N . GLU A 1 157 ? -4.089 -13.708 -9.830 1.00 92.12 157 GLU A N 1
ATOM 1273 C CA . GLU A 1 157 ? -3.827 -15.148 -9.985 1.00 92.12 157 GLU A CA 1
ATOM 1274 C C . GLU A 1 157 ? -3.219 -15.470 -11.363 1.00 92.12 157 GLU A C 1
ATOM 1276 O O . GLU A 1 157 ? -3.004 -16.629 -11.712 1.00 92.12 157 GLU A O 1
ATOM 1281 N N . GLY A 1 158 ? -2.958 -14.443 -12.176 1.00 90.00 158 GLY A N 1
ATOM 1282 C CA . GLY A 1 158 ? -2.598 -14.584 -13.575 1.00 90.00 158 GLY A CA 1
ATOM 1283 C C . GLY A 1 158 ? -3.827 -14.872 -14.432 1.00 90.00 158 GLY A C 1
ATOM 1284 O O . GLY A 1 158 ? -4.863 -14.214 -14.310 1.00 90.00 158 GLY A O 1
ATOM 1285 N N . PHE A 1 159 ? -3.688 -15.842 -15.332 1.00 89.50 159 PHE A N 1
ATOM 1286 C CA . PHE A 1 159 ? -4.704 -16.200 -16.313 1.00 89.50 159 PHE A CA 1
ATOM 1287 C C . PHE A 1 159 ? -5.264 -17.589 -15.998 1.00 89.50 159 PHE A C 1
ATOM 1289 O O . PHE A 1 159 ? -4.528 -18.574 -16.025 1.00 89.50 159 PHE A O 1
ATOM 1296 N N . SER A 1 160 ? -6.559 -17.675 -15.696 1.00 86.88 160 SER A N 1
ATOM 1297 C CA . SER A 1 160 ? -7.250 -18.944 -15.442 1.00 86.88 160 SER A CA 1
ATOM 1298 C C . SER A 1 160 ? -8.673 -18.911 -15.997 1.00 86.88 160 SER A C 1
ATOM 1300 O O . SER A 1 160 ? -9.317 -17.864 -16.040 1.00 86.88 160 SER A O 1
ATOM 1302 N N . ASP A 1 161 ? -9.161 -20.059 -16.472 1.00 85.00 161 ASP A N 1
ATOM 1303 C CA . ASP A 1 161 ? -10.476 -20.199 -17.119 1.00 85.00 161 ASP A CA 1
ATOM 1304 C C . ASP A 1 161 ? -10.709 -19.208 -18.275 1.00 85.00 161 ASP A C 1
ATOM 1306 O O . ASP A 1 161 ? -11.794 -18.654 -18.440 1.00 85.00 161 ASP A O 1
ATOM 1310 N N . GLY A 1 162 ? -9.664 -18.943 -19.065 1.00 87.75 162 GLY A N 1
ATOM 1311 C CA . GLY A 1 162 ? -9.753 -18.057 -20.228 1.00 87.75 162 GLY A CA 1
ATOM 1312 C C . GLY A 1 162 ? -9.814 -16.562 -19.904 1.00 87.75 162 GLY A C 1
ATOM 1313 O O . GLY A 1 162 ? -10.043 -15.770 -20.816 1.00 87.75 162 GLY A O 1
ATOM 1314 N N . LYS A 1 163 ? -9.606 -16.155 -18.643 1.00 91.62 163 LYS A N 1
ATOM 1315 C CA . LYS A 1 163 ? -9.615 -14.744 -18.236 1.00 91.62 163 LYS A CA 1
ATOM 1316 C C . LYS A 1 163 ? -8.549 -14.416 -17.193 1.00 91.62 163 LYS A C 1
ATOM 1318 O O . LYS A 1 163 ? -8.078 -15.281 -16.455 1.00 91.62 163 LYS A O 1
ATOM 1323 N N . ALA A 1 164 ? -8.181 -13.140 -17.119 1.00 92.56 164 ALA A N 1
ATOM 1324 C CA . ALA A 1 164 ? -7.404 -12.637 -15.995 1.00 92.56 164 ALA A CA 1
ATOM 1325 C C . ALA A 1 164 ? -8.248 -12.722 -14.713 1.00 92.56 164 ALA A C 1
ATOM 1327 O O . ALA A 1 164 ? -9.447 -12.439 -14.743 1.00 92.56 164 ALA A O 1
ATOM 1328 N N . LYS A 1 165 ? -7.631 -13.118 -13.597 1.00 93.31 165 LYS A N 1
ATOM 1329 C CA . LYS A 1 165 ? -8.279 -13.121 -12.280 1.00 93.31 165 LYS A CA 1
ATOM 1330 C C . LYS A 1 165 ? -7.477 -12.316 -11.268 1.00 93.31 165 LYS A C 1
ATOM 1332 O O . LYS A 1 165 ? -6.242 -12.333 -11.275 1.00 93.31 165 LYS A O 1
ATOM 1337 N N . TYR A 1 166 ? -8.203 -11.644 -10.382 1.00 91.75 166 TYR A N 1
ATOM 1338 C CA . TYR A 1 166 ? -7.661 -10.808 -9.318 1.00 91.75 166 TYR A CA 1
ATOM 1339 C C . TYR A 1 166 ? -8.302 -11.161 -7.980 1.00 91.75 166 TYR A C 1
ATOM 1341 O O . TYR A 1 166 ? -9.453 -11.591 -7.918 1.00 91.75 166 TYR A O 1
ATOM 1349 N N . VAL A 1 167 ? -7.545 -10.971 -6.904 1.00 87.50 167 VAL A N 1
ATOM 1350 C CA . VAL A 1 167 ? -7.954 -11.306 -5.532 1.00 87.50 167 VAL A CA 1
ATOM 1351 C C . VAL A 1 167 ? -8.118 -10.028 -4.702 1.00 87.50 167 VAL A C 1
ATOM 1353 O O . VAL A 1 167 ? -7.583 -8.984 -5.076 1.00 87.50 167 VAL A O 1
ATOM 1356 N N . PRO A 1 168 ? -8.851 -10.051 -3.574 1.00 83.56 168 PRO A N 1
ATOM 1357 C CA . PRO A 1 168 ? -9.149 -8.841 -2.797 1.00 83.56 168 PRO A CA 1
ATOM 1358 C C . PRO A 1 168 ? -7.982 -8.346 -1.921 1.00 83.56 168 PRO A C 1
ATOM 1360 O O . PRO A 1 168 ? -8.187 -7.523 -1.029 1.00 83.56 168 PRO A O 1
ATOM 1363 N N . VAL A 1 169 ? -6.764 -8.850 -2.136 1.00 81.62 169 VAL A N 1
ATOM 1364 C CA . VAL A 1 169 ? -5.552 -8.407 -1.433 1.00 81.62 169 VAL A CA 1
ATOM 1365 C C . VAL A 1 169 ? -4.704 -7.508 -2.332 1.00 81.62 169 VAL A C 1
ATOM 1367 O O . VAL A 1 169 ? -4.688 -7.660 -3.554 1.00 81.62 169 VAL A O 1
ATOM 1370 N N . GLU A 1 170 ? -4.010 -6.550 -1.717 1.00 89.81 170 GLU A N 1
ATOM 1371 C CA . GLU A 1 170 ? -3.217 -5.532 -2.409 1.00 89.81 170 GLU A CA 1
ATOM 1372 C C . GLU A 1 170 ? -1.789 -5.450 -1.857 1.00 89.81 170 GLU A C 1
ATOM 1374 O O . GLU A 1 170 ? -1.550 -5.681 -0.669 1.00 89.81 170 GLU A O 1
ATOM 1379 N N . THR A 1 171 ? -0.843 -5.065 -2.714 1.00 88.25 171 THR A N 1
ATOM 1380 C CA . THR A 1 171 ? 0.486 -4.589 -2.305 1.00 88.25 171 THR A CA 1
ATOM 1381 C C . THR A 1 171 ? 0.526 -3.081 -2.446 1.00 88.25 171 THR A C 1
ATOM 1383 O O . THR A 1 171 ? 0.006 -2.529 -3.415 1.00 88.25 171 THR A O 1
ATOM 1386 N N . ARG A 1 172 ? 1.186 -2.413 -1.500 1.00 91.12 172 ARG A N 1
ATOM 1387 C CA . ARG A 1 172 ? 1.425 -0.973 -1.561 1.00 91.12 172 ARG A CA 1
ATOM 1388 C C . ARG A 1 172 ? 2.881 -0.678 -1.857 1.00 91.12 172 ARG A C 1
ATOM 1390 O O . ARG A 1 172 ? 3.768 -1.323 -1.304 1.00 91.12 172 ARG A O 1
ATOM 1397 N N . ILE A 1 173 ? 3.099 0.321 -2.699 1.00 93.31 173 ILE A N 1
ATOM 1398 C CA . ILE A 1 173 ? 4.415 0.851 -3.029 1.00 93.31 173 ILE A CA 1
ATOM 1399 C C . ILE A 1 173 ? 4.419 2.322 -2.629 1.00 93.31 173 ILE A C 1
ATOM 1401 O O . ILE A 1 173 ? 3.754 3.138 -3.261 1.00 93.31 173 ILE A O 1
ATOM 1405 N N . GLN A 1 174 ? 5.163 2.637 -1.570 1.00 93.06 174 GLN A N 1
ATOM 1406 C CA . GLN A 1 174 ? 5.473 4.004 -1.164 1.00 93.06 174 GLN A CA 1
ATOM 1407 C C . GLN A 1 174 ? 6.830 4.382 -1.750 1.00 93.06 174 GLN A C 1
ATOM 1409 O O . GLN A 1 174 ? 7.808 3.683 -1.491 1.00 93.06 174 GLN A O 1
ATOM 1414 N N . PHE A 1 175 ? 6.901 5.481 -2.489 1.00 93.00 175 PHE A N 1
ATOM 1415 C CA . PHE A 1 175 ? 8.149 6.096 -2.923 1.00 93.00 175 PHE A CA 1
ATOM 1416 C C . PHE A 1 175 ? 8.655 7.090 -1.882 1.00 93.00 175 PHE A C 1
ATOM 1418 O O . PHE A 1 175 ? 7.875 7.623 -1.090 1.00 93.00 175 PHE A O 1
ATOM 1425 N N . VAL A 1 176 ? 9.965 7.337 -1.872 1.00 89.38 176 VAL A N 1
ATOM 1426 C CA . VAL A 1 176 ? 10.538 8.390 -1.024 1.00 89.38 176 VAL A CA 1
ATOM 1427 C C . VAL A 1 176 ? 9.885 9.725 -1.379 1.00 89.38 176 VAL A C 1
ATOM 1429 O O . VAL A 1 176 ? 9.918 10.138 -2.536 1.00 89.38 176 VAL A O 1
ATOM 1432 N N . GLN A 1 177 ? 9.323 10.401 -0.379 1.00 87.25 177 GLN A N 1
ATOM 1433 C CA . GLN A 1 177 ? 8.703 11.714 -0.531 1.00 87.25 177 GLN A CA 1
ATOM 1434 C C . GLN A 1 177 ? 9.366 12.687 0.434 1.00 87.25 177 GLN A C 1
ATOM 1436 O O . GLN A 1 177 ? 9.404 12.436 1.637 1.00 87.25 177 GLN A O 1
ATOM 1441 N N . LYS A 1 178 ? 9.877 13.797 -0.096 1.00 84.62 178 LYS A N 1
ATOM 1442 C CA . LYS A 1 178 ? 10.330 14.934 0.703 1.00 84.62 178 LYS A CA 1
ATOM 1443 C C . LYS A 1 178 ? 9.271 16.021 0.601 1.00 84.62 178 LYS A C 1
ATOM 1445 O O . LYS A 1 178 ? 8.996 16.489 -0.498 1.00 84.62 178 LYS A O 1
ATOM 1450 N N . ASN A 1 179 ? 8.676 16.372 1.729 1.00 81.44 179 ASN A N 1
ATOM 1451 C CA . ASN A 1 179 ? 7.651 17.401 1.807 1.00 81.44 179 ASN A CA 1
ATOM 1452 C C . ASN A 1 179 ? 8.288 18.796 1.859 1.00 81.44 179 ASN A C 1
ATOM 1454 O O . ASN A 1 179 ? 9.460 18.945 2.221 1.00 81.44 179 ASN A O 1
ATOM 1458 N N . ASP A 1 180 ? 7.498 19.820 1.543 1.00 79.19 180 ASP A N 1
ATOM 1459 C CA . ASP A 1 180 ? 7.941 21.221 1.549 1.00 79.19 180 ASP A CA 1
ATOM 1460 C C . ASP A 1 180 ? 8.357 21.710 2.946 1.00 79.19 180 ASP A C 1
ATOM 1462 O O . ASP A 1 180 ? 9.211 22.587 3.073 1.00 79.19 180 ASP A O 1
ATOM 1466 N N . ASP A 1 181 ? 7.811 21.102 4.003 1.00 78.50 181 ASP A N 1
ATOM 1467 C CA . ASP A 1 181 ? 8.196 21.353 5.398 1.00 78.50 181 ASP A CA 1
ATOM 1468 C C . ASP A 1 181 ? 9.542 20.706 5.791 1.00 78.50 181 ASP A C 1
ATOM 1470 O O . ASP A 1 181 ? 10.002 20.843 6.925 1.00 78.50 181 ASP A O 1
ATOM 1474 N N . GLY A 1 182 ? 10.186 19.999 4.858 1.00 76.75 182 GLY A N 1
ATOM 1475 C CA . GLY A 1 182 ? 11.452 19.301 5.056 1.00 76.75 182 GLY A CA 1
ATOM 1476 C C . GLY A 1 182 ? 11.323 17.895 5.644 1.00 76.75 182 GLY A C 1
ATOM 1477 O O . GLY A 1 182 ? 12.333 17.188 5.710 1.00 76.75 182 GLY A O 1
ATOM 1478 N N . SER A 1 183 ? 10.122 17.456 6.033 1.00 78.12 183 SER A N 1
ATOM 1479 C CA . SER A 1 183 ? 9.883 16.085 6.487 1.00 78.12 183 SER A CA 1
ATOM 1480 C C . SER A 1 183 ? 10.034 15.080 5.341 1.00 78.12 183 SER A C 1
ATOM 1482 O O . SER A 1 183 ? 9.847 15.397 4.163 1.00 78.12 183 SER A O 1
ATOM 1484 N N . VAL A 1 184 ? 10.405 13.844 5.687 1.00 81.12 184 VAL A N 1
ATOM 1485 C CA . VAL A 1 184 ? 10.615 12.762 4.718 1.00 81.12 184 VAL A CA 1
ATOM 1486 C C . VAL A 1 184 ? 9.744 11.568 5.073 1.00 81.12 184 VAL A C 1
ATOM 1488 O O . VAL A 1 184 ? 9.812 11.042 6.184 1.00 81.12 184 VAL A O 1
ATOM 1491 N N . ILE A 1 185 ? 8.960 11.108 4.100 1.00 80.06 185 ILE A N 1
ATOM 1492 C CA . ILE A 1 185 ? 8.283 9.817 4.148 1.00 80.06 185 ILE A CA 1
ATOM 1493 C C . ILE A 1 185 ? 9.202 8.798 3.481 1.00 80.06 185 ILE A C 1
ATOM 1495 O O . ILE A 1 185 ? 9.535 8.904 2.297 1.00 80.06 185 ILE A O 1
ATOM 1499 N N . ASN A 1 186 ? 9.621 7.806 4.262 1.00 87.19 186 ASN A N 1
ATOM 1500 C CA . ASN A 1 186 ? 10.475 6.731 3.776 1.00 87.19 186 ASN A CA 1
ATOM 1501 C C . ASN A 1 186 ? 9.725 5.859 2.762 1.00 87.19 186 ASN A C 1
ATOM 1503 O O . ASN A 1 186 ? 8.565 5.501 2.964 1.00 87.19 186 ASN A O 1
ATOM 1507 N N . GLY A 1 187 ? 10.423 5.466 1.701 1.00 90.75 187 GLY A N 1
ATOM 1508 C CA . GLY A 1 187 ? 9.884 4.635 0.635 1.00 90.75 187 GLY A CA 1
ATOM 1509 C C . GLY A 1 187 ? 10.984 4.091 -0.267 1.00 90.75 187 GLY A C 1
ATOM 1510 O O . GLY A 1 187 ? 12.169 4.195 0.048 1.00 90.75 187 GLY A O 1
ATOM 1511 N N . VAL A 1 188 ? 10.585 3.505 -1.389 1.00 93.56 188 VAL A N 1
ATOM 1512 C CA . VAL A 1 188 ? 11.499 3.028 -2.428 1.00 93.56 188 VAL A CA 1
ATOM 1513 C C . VAL A 1 188 ? 11.849 4.140 -3.414 1.00 93.56 188 VAL A C 1
ATOM 1515 O O . VAL A 1 188 ? 11.127 5.123 -3.570 1.00 93.56 188 VAL A O 1
ATOM 1518 N N . GLN A 1 189 ? 12.965 3.977 -4.106 1.00 93.94 189 GLN A N 1
ATOM 1519 C CA . GLN A 1 189 ? 13.330 4.777 -5.270 1.00 93.94 189 GLN A CA 1
ATOM 1520 C C . GLN A 1 189 ? 12.867 4.079 -6.556 1.00 93.94 189 GLN A C 1
ATOM 1522 O O . GLN A 1 189 ? 12.731 2.852 -6.596 1.00 93.94 189 GLN A O 1
ATOM 1527 N N . SER A 1 190 ? 12.655 4.847 -7.625 1.00 94.94 190 SER A N 1
ATOM 1528 C CA . SER A 1 190 ? 12.257 4.317 -8.939 1.00 94.94 190 SER A CA 1
ATOM 1529 C C . SER A 1 190 ? 13.251 3.284 -9.467 1.00 94.94 190 SER A C 1
ATOM 1531 O O . SER A 1 190 ? 12.864 2.235 -9.982 1.00 94.94 190 SER A O 1
ATOM 1533 N N . GLU A 1 191 ? 14.536 3.546 -9.256 1.00 96.31 191 GLU A N 1
ATOM 1534 C CA . GLU A 1 191 ? 15.660 2.700 -9.628 1.00 96.31 191 GLU A CA 1
ATOM 1535 C C . GLU A 1 191 ? 15.586 1.336 -8.930 1.00 96.31 191 GLU A C 1
ATOM 1537 O O . GLU A 1 191 ? 15.815 0.310 -9.564 1.00 96.31 191 GLU A O 1
ATOM 1542 N N . GLN A 1 192 ? 15.200 1.290 -7.648 1.00 96.19 192 GLN A N 1
ATOM 1543 C CA . GLN A 1 192 ? 15.093 0.032 -6.897 1.00 96.19 192 GLN A CA 1
ATOM 1544 C C . GLN A 1 192 ? 14.027 -0.895 -7.494 1.00 96.19 192 GLN A C 1
ATOM 1546 O O . GLN A 1 192 ? 14.277 -2.088 -7.665 1.00 96.19 192 GLN A O 1
ATOM 1551 N N . LEU A 1 193 ? 12.858 -0.359 -7.863 1.00 97.19 193 LEU A N 1
ATOM 1552 C CA . LEU A 1 193 ? 11.814 -1.150 -8.525 1.00 97.19 193 LEU A CA 1
ATOM 1553 C C . LEU A 1 193 ? 12.237 -1.588 -9.929 1.00 97.19 193 LEU A C 1
ATOM 1555 O O . LEU A 1 193 ? 12.018 -2.741 -10.300 1.00 97.19 193 LEU A O 1
ATOM 1559 N N . ALA A 1 194 ? 12.883 -0.704 -10.692 1.00 97.94 194 ALA A N 1
ATOM 1560 C CA . ALA A 1 194 ? 13.394 -1.043 -12.015 1.00 97.94 194 ALA A CA 1
ATOM 1561 C C . ALA A 1 194 ? 14.468 -2.143 -11.958 1.00 97.94 194 ALA A C 1
ATOM 1563 O O . ALA A 1 194 ? 14.423 -3.069 -12.766 1.00 97.94 194 ALA A O 1
ATOM 1564 N N . TYR A 1 195 ? 15.372 -2.118 -10.972 1.00 98.31 195 TYR A N 1
ATOM 1565 C CA . TYR A 1 195 ? 16.351 -3.188 -10.757 1.00 98.31 195 TYR A CA 1
ATOM 1566 C C . TYR A 1 195 ? 15.696 -4.525 -10.397 1.00 98.31 195 TYR A C 1
ATOM 1568 O O . TYR A 1 195 ? 16.120 -5.554 -10.920 1.00 98.31 195 TYR A O 1
ATOM 1576 N N . ILE A 1 196 ? 14.645 -4.531 -9.567 1.00 98.19 196 ILE A N 1
ATOM 1577 C CA . ILE A 1 196 ? 13.879 -5.753 -9.257 1.00 98.19 196 ILE A CA 1
ATOM 1578 C C . ILE A 1 196 ? 13.261 -6.338 -10.534 1.00 98.19 196 ILE A C 1
ATOM 1580 O O . ILE A 1 196 ? 13.357 -7.544 -10.780 1.00 98.19 196 ILE A O 1
ATOM 1584 N N . LEU A 1 197 ? 12.646 -5.494 -11.369 1.00 98.19 197 LEU A N 1
ATOM 1585 C CA . LEU A 1 197 ? 12.072 -5.925 -12.646 1.00 98.19 197 LEU A CA 1
ATOM 1586 C C . LEU A 1 197 ? 13.150 -6.419 -13.618 1.00 98.19 197 LEU A C 1
ATOM 1588 O O . LEU A 1 197 ? 12.940 -7.429 -14.290 1.00 98.19 197 LEU A O 1
ATOM 1592 N N . LEU A 1 198 ? 14.309 -5.757 -13.665 1.00 98.38 198 LEU A N 1
ATOM 1593 C CA . LEU A 1 198 ? 15.430 -6.131 -14.526 1.00 98.38 198 LEU A CA 1
ATOM 1594 C C . LEU A 1 198 ? 16.015 -7.484 -14.121 1.00 98.38 198 LEU A C 1
ATOM 1596 O O . LEU A 1 198 ? 16.175 -8.359 -14.970 1.00 98.38 198 LEU A O 1
ATOM 1600 N N . ASP A 1 199 ? 16.294 -7.679 -12.833 1.00 98.56 199 ASP A N 1
ATOM 1601 C CA . ASP A 1 199 ? 16.773 -8.950 -12.288 1.00 98.56 199 ASP A CA 1
ATOM 1602 C C . ASP A 1 199 ? 15.790 -10.087 -12.602 1.00 98.56 199 ASP A C 1
ATOM 1604 O O . ASP A 1 199 ? 16.183 -11.144 -13.108 1.00 98.56 199 ASP A O 1
ATOM 1608 N N . ARG A 1 200 ? 14.489 -9.843 -12.403 1.00 98.19 200 ARG A N 1
ATOM 1609 C CA . ARG A 1 200 ? 13.436 -10.793 -12.767 1.00 98.19 200 ARG A CA 1
ATOM 1610 C C . ARG A 1 200 ? 13.444 -11.120 -14.261 1.00 98.19 200 ARG A C 1
ATOM 1612 O O . ARG A 1 200 ? 13.389 -12.300 -14.612 1.00 98.19 200 ARG A O 1
ATOM 1619 N N . ALA A 1 201 ? 13.502 -10.112 -15.128 1.00 98.00 201 ALA A N 1
ATOM 1620 C CA . ALA A 1 201 ? 13.496 -10.300 -16.576 1.00 98.00 201 ALA A CA 1
ATOM 1621 C C . ALA A 1 201 ? 14.727 -11.091 -17.047 1.00 98.00 201 ALA A C 1
ATOM 1623 O O . ALA A 1 201 ? 14.585 -12.016 -17.844 1.00 98.00 201 ALA A O 1
ATOM 1624 N N . ILE A 1 202 ? 15.913 -10.809 -16.493 1.00 98.31 202 ILE A N 1
ATOM 1625 C CA . ILE A 1 202 ? 17.147 -11.561 -16.770 1.00 98.31 202 ILE A CA 1
ATOM 1626 C C . ILE A 1 202 ? 16.993 -13.025 -16.352 1.00 98.31 202 ILE A C 1
ATOM 1628 O O . ILE A 1 202 ? 17.267 -13.920 -17.147 1.00 98.31 202 ILE A O 1
ATOM 1632 N N . LYS A 1 203 ? 16.513 -13.294 -15.132 1.00 98.50 203 LYS A N 1
ATOM 1633 C CA . LYS A 1 203 ? 16.316 -14.668 -14.636 1.00 98.50 203 LYS A CA 1
ATOM 1634 C C . LYS A 1 203 ? 15.337 -15.459 -15.500 1.00 98.50 203 LYS A C 1
ATOM 1636 O O . LYS A 1 203 ? 15.594 -16.622 -15.808 1.00 98.50 203 LYS A O 1
ATOM 1641 N N . LEU A 1 204 ? 14.236 -14.831 -15.915 1.00 97.62 204 LEU A N 1
ATOM 1642 C CA . LEU A 1 204 ? 13.268 -15.452 -16.817 1.00 97.62 204 LEU A CA 1
ATOM 1643 C C . LEU A 1 204 ? 13.861 -15.696 -18.204 1.00 97.62 204 LEU A C 1
ATOM 1645 O O . LEU A 1 204 ? 13.674 -16.784 -18.739 1.00 97.62 204 LEU A O 1
ATOM 1649 N N . ASN A 1 205 ? 14.618 -14.744 -18.755 1.00 98.19 205 ASN A N 1
ATOM 1650 C CA . ASN A 1 205 ? 15.254 -14.901 -20.062 1.00 98.19 205 ASN A CA 1
ATOM 1651 C C . ASN A 1 205 ? 16.347 -15.976 -20.054 1.00 98.19 205 ASN A C 1
ATOM 1653 O O . ASN A 1 205 ? 16.452 -16.742 -20.999 1.00 98.19 205 ASN A O 1
ATOM 1657 N N . ASN A 1 206 ? 17.114 -16.095 -18.970 1.00 98.12 206 ASN A N 1
ATOM 1658 C CA . ASN A 1 206 ? 18.110 -17.159 -18.823 1.00 98.12 206 ASN A CA 1
ATOM 1659 C C . ASN A 1 206 ? 17.465 -18.550 -18.841 1.00 98.12 206 ASN A C 1
ATOM 1661 O O . ASN A 1 206 ? 18.064 -19.505 -19.332 1.00 98.12 206 ASN A O 1
ATOM 1665 N N . ARG A 1 207 ? 16.252 -18.679 -18.289 1.00 97.94 207 ARG A N 1
ATOM 1666 C CA . ARG A 1 207 ? 15.515 -19.946 -18.284 1.00 97.94 207 ARG A CA 1
ATOM 1667 C C . ARG A 1 207 ? 14.767 -20.193 -19.595 1.00 97.94 207 ARG A C 1
ATOM 1669 O O . ARG A 1 207 ? 14.731 -21.330 -20.055 1.00 97.94 207 ARG A O 1
ATOM 1676 N N . PHE A 1 208 ? 14.167 -19.151 -20.161 1.00 96.38 208 PHE A N 1
ATOM 1677 C CA . PHE A 1 208 ? 13.348 -19.190 -21.369 1.00 96.38 208 PHE A CA 1
ATOM 1678 C C . PHE A 1 208 ? 13.719 -18.010 -22.282 1.00 96.38 208 PHE A C 1
ATOM 1680 O O . PHE A 1 208 ? 13.059 -16.961 -22.238 1.00 96.38 208 PHE A O 1
ATOM 1687 N N . PRO A 1 209 ? 14.786 -18.155 -23.088 1.00 97.12 209 PRO A N 1
ATOM 1688 C CA . PRO A 1 209 ? 15.247 -17.085 -23.961 1.00 97.12 209 PRO A CA 1
ATOM 1689 C C . PRO A 1 209 ? 14.178 -16.673 -24.975 1.00 97.12 209 PRO A C 1
ATOM 1691 O O . PRO A 1 209 ? 13.597 -17.527 -25.647 1.00 97.12 209 PRO A O 1
ATOM 1694 N N . SER A 1 210 ? 13.910 -15.370 -25.094 1.00 97.62 210 SER A N 1
ATOM 1695 C CA . SER A 1 210 ? 13.020 -14.849 -26.137 1.00 97.62 210 SER A CA 1
ATOM 1696 C C . SER A 1 210 ? 13.336 -13.400 -26.531 1.00 97.62 210 SER A C 1
ATOM 1698 O O . SER A 1 210 ? 13.727 -12.603 -25.672 1.00 97.62 210 SER A O 1
ATOM 1700 N N . PRO A 1 211 ? 13.067 -13.005 -27.793 1.00 98.19 211 PRO A N 1
ATOM 1701 C CA . PRO A 1 211 ? 13.211 -11.614 -28.232 1.00 98.19 211 PRO A CA 1
ATOM 1702 C C . PRO A 1 211 ? 12.361 -10.629 -27.414 1.00 98.19 211 PRO A C 1
ATOM 1704 O O . PRO A 1 211 ? 12.725 -9.468 -27.229 1.00 98.19 211 PRO A O 1
ATOM 1707 N N . GLN A 1 212 ? 11.213 -11.081 -26.899 1.00 97.94 212 GLN A N 1
ATOM 1708 C CA . GLN A 1 212 ? 10.330 -10.267 -26.064 1.00 97.94 212 GLN A CA 1
ATOM 1709 C C . GLN A 1 212 ? 10.959 -9.974 -24.699 1.00 97.94 212 GLN A C 1
ATOM 1711 O O . GLN A 1 212 ? 10.858 -8.846 -24.215 1.00 97.94 212 GLN A O 1
ATOM 1716 N N . ASN A 1 213 ? 11.627 -10.955 -24.088 1.00 96.50 213 ASN A N 1
ATOM 1717 C CA . ASN A 1 213 ? 12.334 -10.755 -22.825 1.00 96.50 213 ASN A CA 1
ATOM 1718 C C . ASN A 1 213 ? 13.577 -9.873 -23.015 1.00 96.50 213 ASN A C 1
ATOM 1720 O O . ASN A 1 213 ? 13.823 -8.984 -22.202 1.00 96.50 213 ASN A O 1
ATOM 1724 N N . GLU A 1 214 ? 14.324 -10.051 -24.107 1.00 98.06 214 GLU A N 1
ATOM 1725 C CA . GLU A 1 214 ? 15.457 -9.178 -24.453 1.00 98.06 214 GLU A CA 1
ATOM 1726 C C . GLU A 1 214 ? 15.019 -7.719 -24.623 1.00 98.06 214 GLU A C 1
ATOM 1728 O O . GLU A 1 214 ? 15.649 -6.812 -24.075 1.00 98.06 214 GLU A O 1
ATOM 1733 N N . LYS A 1 215 ? 13.881 -7.488 -25.292 1.00 98.38 215 LYS A N 1
ATOM 1734 C CA . LYS A 1 215 ? 13.284 -6.153 -25.423 1.00 98.38 215 LYS A CA 1
ATOM 1735 C C . LYS A 1 215 ? 12.923 -5.540 -24.065 1.00 98.38 215 LYS A C 1
ATOM 1737 O O . LYS A 1 215 ? 13.178 -4.355 -23.852 1.00 98.38 215 LYS A O 1
ATOM 1742 N N . GLN A 1 216 ? 12.356 -6.322 -23.142 1.00 97.88 216 GLN A N 1
ATOM 1743 C CA . GLN A 1 216 ? 12.053 -5.854 -21.781 1.00 97.88 216 GLN A CA 1
ATOM 1744 C C . GLN A 1 216 ? 13.328 -5.471 -21.015 1.00 97.88 216 GLN A C 1
ATOM 1746 O O . GLN A 1 216 ? 13.380 -4.407 -20.402 1.00 97.88 216 GLN A O 1
ATOM 1751 N N . ILE A 1 217 ? 14.372 -6.303 -21.090 1.00 98.56 217 ILE A N 1
ATOM 1752 C CA . ILE A 1 217 ? 15.672 -6.046 -20.454 1.00 98.56 217 ILE A CA 1
ATOM 1753 C C . ILE A 1 217 ? 16.295 -4.755 -20.998 1.00 98.56 217 ILE A C 1
ATOM 1755 O O . ILE A 1 217 ? 16.741 -3.920 -20.213 1.00 98.56 217 ILE A O 1
ATOM 1759 N N . ALA A 1 218 ? 16.306 -4.570 -22.321 1.00 98.50 218 ALA A N 1
ATOM 1760 C CA . ALA A 1 218 ? 16.852 -3.370 -22.952 1.00 98.50 218 ALA A CA 1
ATOM 1761 C C . ALA A 1 218 ? 16.109 -2.098 -22.506 1.00 98.50 218 ALA A C 1
ATOM 1763 O O . ALA A 1 218 ? 16.747 -1.118 -22.125 1.00 98.50 218 ALA A O 1
ATOM 1764 N N . GLY A 1 219 ? 14.772 -2.135 -22.474 1.00 98.56 219 GLY A N 1
ATOM 1765 C CA . GLY A 1 219 ? 13.960 -1.008 -22.007 1.00 98.56 219 GLY A CA 1
ATOM 1766 C C . GLY A 1 219 ? 14.218 -0.644 -20.541 1.00 98.56 219 GLY A C 1
ATOM 1767 O O . GLY A 1 219 ? 14.361 0.531 -20.214 1.00 98.56 219 GLY A O 1
ATOM 1768 N N . LEU A 1 220 ? 14.347 -1.642 -19.660 1.00 98.50 220 LEU A N 1
ATOM 1769 C CA . LEU A 1 220 ? 14.656 -1.410 -18.245 1.00 98.50 220 LEU A CA 1
ATOM 1770 C C . LEU A 1 220 ? 16.059 -0.823 -18.042 1.00 98.50 220 LEU A C 1
ATOM 1772 O O . LEU A 1 220 ? 16.234 0.042 -17.188 1.00 98.50 220 LEU A O 1
ATOM 1776 N N . ARG A 1 221 ? 17.051 -1.248 -18.834 1.00 98.38 221 ARG A N 1
ATOM 1777 C CA . ARG A 1 221 ? 18.404 -0.667 -18.792 1.00 98.38 221 ARG A CA 1
ATOM 1778 C C . ARG A 1 221 ? 18.414 0.794 -19.225 1.00 98.38 221 ARG A C 1
ATOM 1780 O O . ARG A 1 221 ? 19.012 1.604 -18.534 1.00 98.38 221 ARG A O 1
ATOM 1787 N N . MET A 1 222 ? 17.703 1.121 -20.302 1.00 98.38 222 MET A N 1
ATOM 1788 C CA . MET A 1 222 ? 17.562 2.501 -20.775 1.00 98.38 222 MET A CA 1
ATOM 1789 C C . MET A 1 222 ? 16.889 3.397 -19.723 1.00 98.38 222 MET A C 1
ATOM 1791 O O . MET A 1 222 ? 17.321 4.521 -19.493 1.00 98.38 222 MET A O 1
ATOM 1795 N N . PHE A 1 223 ? 15.858 2.894 -19.035 1.00 98.12 223 PHE A N 1
ATOM 1796 C CA . PHE A 1 223 ? 15.234 3.623 -17.928 1.00 98.12 223 PHE A CA 1
ATOM 1797 C C . PHE A 1 223 ? 16.223 3.891 -16.781 1.00 98.12 223 PHE A C 1
ATOM 1799 O O . PHE A 1 223 ? 16.300 5.010 -16.278 1.00 98.12 223 PHE A O 1
ATOM 1806 N N . LEU A 1 224 ? 16.993 2.873 -16.382 1.00 98.12 224 LEU A N 1
ATOM 1807 C CA . LEU A 1 224 ? 17.993 2.987 -15.316 1.00 98.12 224 LEU A CA 1
ATOM 1808 C C . LEU A 1 224 ? 19.129 3.957 -15.671 1.00 98.12 224 LEU A C 1
ATOM 1810 O O . LEU A 1 224 ? 19.574 4.701 -14.801 1.00 98.12 224 LEU A O 1
ATOM 1814 N N . GLU A 1 225 ? 19.560 3.982 -16.931 1.00 97.75 225 GLU A N 1
ATOM 1815 C CA . GLU A 1 225 ? 20.533 4.954 -17.440 1.00 97.75 225 GLU A CA 1
ATOM 1816 C C . GLU A 1 225 ? 20.008 6.388 -17.289 1.00 97.75 225 GLU A C 1
ATOM 1818 O O . GLU A 1 225 ? 20.666 7.218 -16.663 1.00 97.75 225 GLU A O 1
ATOM 1823 N N . GLY A 1 226 ? 18.772 6.660 -17.722 1.00 97.06 226 GLY A N 1
ATOM 1824 C CA . GLY A 1 226 ? 18.155 7.981 -17.546 1.00 97.06 226 GLY A CA 1
ATOM 1825 C C . GLY A 1 226 ? 17.998 8.393 -16.073 1.00 97.06 226 GLY A C 1
ATOM 1826 O O . GLY A 1 226 ? 18.144 9.567 -15.719 1.00 97.06 226 GLY A O 1
ATOM 1827 N N . CYS A 1 227 ? 17.744 7.434 -15.179 1.00 94.56 227 CYS A N 1
ATOM 1828 C CA . CYS A 1 227 ? 17.750 7.682 -13.740 1.00 94.56 227 CYS A CA 1
ATOM 1829 C C . CYS A 1 227 ? 19.132 8.120 -13.228 1.00 94.56 227 CYS A C 1
ATOM 1831 O O . CYS A 1 227 ? 19.225 9.088 -12.468 1.00 94.56 227 CYS A O 1
ATOM 1833 N N . GLU A 1 228 ? 20.195 7.435 -13.650 1.00 94.69 228 GLU A N 1
ATOM 1834 C CA . GLU A 1 228 ? 21.570 7.754 -13.269 1.00 94.69 228 GLU A CA 1
ATOM 1835 C C . GLU A 1 228 ? 22.007 9.123 -13.805 1.00 94.69 228 GLU A C 1
ATOM 1837 O O . GLU A 1 228 ? 22.551 9.931 -13.048 1.00 94.69 228 GLU A O 1
ATOM 1842 N N . GLU A 1 229 ? 21.727 9.417 -15.076 1.00 95.31 229 GLU A N 1
ATOM 1843 C CA . GLU A 1 229 ? 22.022 10.709 -15.705 1.00 95.31 229 GLU A CA 1
ATOM 1844 C C . GLU A 1 229 ? 21.396 11.869 -14.927 1.00 95.31 229 GLU A C 1
ATOM 1846 O O . GLU A 1 229 ? 22.076 12.844 -14.595 1.00 95.31 229 GLU A O 1
ATOM 1851 N N . ARG A 1 230 ? 20.121 11.730 -14.545 1.00 92.50 230 ARG A N 1
ATOM 1852 C CA . ARG A 1 230 ? 19.406 12.721 -13.733 1.00 92.50 230 ARG A CA 1
ATOM 1853 C C . ARG A 1 230 ? 20.078 12.954 -12.380 1.00 92.50 230 ARG A C 1
ATOM 1855 O O . ARG A 1 230 ? 20.139 14.090 -11.912 1.00 92.50 230 ARG A O 1
ATOM 1862 N N . VAL A 1 231 ? 20.562 11.902 -11.720 1.00 89.69 231 VAL A N 1
ATOM 1863 C CA . VAL A 1 231 ? 21.263 12.035 -10.432 1.00 89.69 231 VAL A CA 1
ATOM 1864 C C . VAL A 1 231 ? 22.627 12.699 -10.625 1.00 89.69 231 VAL A C 1
ATOM 1866 O O . VAL A 1 231 ? 22.964 13.617 -9.877 1.00 89.69 231 VAL A O 1
ATOM 1869 N N . ARG A 1 232 ? 23.388 12.295 -11.648 1.00 91.69 232 ARG A N 1
ATOM 1870 C CA . ARG A 1 232 ? 24.696 12.882 -11.976 1.00 91.69 232 ARG A CA 1
ATOM 1871 C C . ARG A 1 232 ? 24.594 14.371 -12.295 1.00 91.69 232 ARG A C 1
ATOM 1873 O O . ARG A 1 232 ? 25.395 15.142 -11.774 1.00 91.69 232 ARG A O 1
ATOM 1880 N N . ASP A 1 233 ? 23.600 14.791 -13.077 1.00 92.06 233 ASP A N 1
ATOM 1881 C CA . ASP A 1 233 ? 23.336 16.211 -13.347 1.00 92.06 233 ASP A CA 1
ATOM 1882 C C . ASP A 1 233 ? 23.166 17.005 -12.042 1.00 92.06 233 ASP A C 1
ATOM 1884 O O . ASP A 1 233 ? 23.842 18.007 -11.802 1.00 92.06 233 ASP A O 1
ATOM 1888 N N . ARG A 1 234 ? 22.330 16.501 -11.131 1.00 89.50 234 ARG A N 1
ATOM 1889 C CA . ARG A 1 234 ? 22.068 17.159 -9.845 1.00 89.50 234 ARG A CA 1
ATOM 1890 C C . ARG A 1 234 ? 23.290 17.197 -8.932 1.00 89.50 234 ARG A C 1
ATOM 1892 O O . ARG A 1 234 ? 23.475 18.186 -8.220 1.00 89.50 234 ARG A O 1
ATOM 1899 N N . MET A 1 235 ? 24.125 16.157 -8.959 1.00 89.44 235 MET A N 1
ATOM 1900 C CA . MET A 1 235 ? 25.422 16.149 -8.275 1.00 89.44 235 MET A CA 1
ATOM 1901 C C . MET A 1 235 ? 26.346 17.230 -8.835 1.00 89.44 235 MET A C 1
ATOM 1903 O O . MET A 1 235 ? 26.882 18.021 -8.063 1.00 89.44 235 MET A O 1
ATOM 1907 N N . ASN A 1 236 ? 26.474 17.315 -10.161 1.00 91.56 236 ASN A N 1
ATOM 1908 C CA . ASN A 1 236 ? 27.325 18.303 -10.831 1.00 91.56 236 ASN A CA 1
ATOM 1909 C C . ASN A 1 236 ? 26.888 19.745 -10.539 1.00 91.56 236 ASN A C 1
ATOM 1911 O O . ASN A 1 236 ? 27.717 20.647 -10.461 1.00 91.56 236 ASN A O 1
ATOM 1915 N N . ARG A 1 237 ? 25.586 19.957 -10.341 1.00 91.25 237 ARG A N 1
ATOM 1916 C CA . ARG A 1 237 ? 24.991 21.259 -10.018 1.00 91.25 237 ARG A CA 1
ATOM 1917 C C . ARG A 1 237 ? 24.976 21.574 -8.518 1.00 91.25 237 ARG A C 1
ATOM 1919 O O . ARG A 1 237 ? 24.596 22.677 -8.139 1.00 91.25 237 ARG A O 1
ATOM 1926 N N . GLY A 1 238 ? 25.365 20.625 -7.662 1.00 87.06 238 GLY A N 1
ATOM 1927 C CA . GLY A 1 238 ? 25.415 20.807 -6.209 1.00 87.06 238 GLY A CA 1
ATOM 1928 C C . GLY A 1 238 ? 24.047 20.903 -5.520 1.00 87.06 238 GLY A C 1
ATOM 1929 O O . G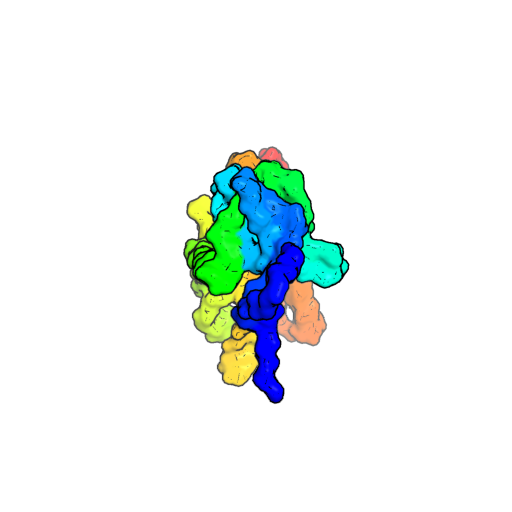LY A 1 238 ? 23.963 21.452 -4.427 1.00 87.06 238 GLY A O 1
ATOM 1930 N N . VAL A 1 239 ? 22.975 20.380 -6.133 1.00 84.00 239 VAL A N 1
ATOM 1931 C CA . VAL A 1 239 ? 21.581 20.477 -5.631 1.00 84.00 239 VAL A CA 1
ATOM 1932 C C . VAL A 1 239 ? 21.015 19.131 -5.158 1.00 84.00 239 VAL A C 1
ATOM 1934 O O . VAL A 1 239 ? 19.802 18.892 -5.160 1.00 84.00 239 VAL A O 1
ATOM 1937 N N . MET A 1 240 ? 21.881 18.191 -4.780 1.00 83.06 240 MET A N 1
ATOM 1938 C CA . MET A 1 240 ? 21.445 16.875 -4.310 1.00 83.06 240 MET A CA 1
ATOM 1939 C C . MET A 1 240 ? 20.605 16.977 -3.036 1.00 83.06 240 MET A C 1
ATOM 1941 O O . MET A 1 240 ? 21.026 17.566 -2.050 1.00 83.06 240 MET A O 1
ATOM 1945 N N . GLY A 1 241 ? 19.412 16.377 -3.062 1.00 69.25 241 GLY A N 1
ATOM 1946 C CA . GLY A 1 241 ? 18.483 16.376 -1.927 1.00 69.25 241 GLY A CA 1
ATOM 1947 C C . GLY A 1 241 ? 17.668 17.662 -1.739 1.00 69.25 241 GLY A C 1
ATOM 1948 O O . GLY A 1 241 ? 16.762 17.671 -0.904 1.00 69.25 241 GLY A O 1
ATOM 1949 N N . ASP A 1 242 ? 17.920 18.715 -2.515 1.00 71.56 242 ASP A N 1
ATOM 1950 C CA . ASP A 1 242 ? 17.150 19.962 -2.475 1.00 71.56 242 ASP A CA 1
ATOM 1951 C C . ASP A 1 242 ? 15.983 19.939 -3.470 1.00 71.56 242 ASP A C 1
ATOM 1953 O O . ASP A 1 242 ? 16.128 19.464 -4.591 1.00 71.56 242 ASP A O 1
ATOM 1957 N N . LEU A 1 243 ? 14.845 20.550 -3.136 1.00 67.94 243 LEU A N 1
ATOM 1958 C CA . LEU A 1 243 ? 13.723 20.738 -4.078 1.00 67.94 243 LEU A CA 1
ATOM 1959 C C . LEU A 1 243 ? 14.003 21.817 -5.150 1.00 67.94 243 LEU A C 1
ATOM 1961 O O . LEU A 1 243 ? 13.090 22.329 -5.789 1.00 67.94 243 LEU A O 1
ATOM 1965 N N . LYS A 1 244 ? 15.273 22.184 -5.353 1.00 67.44 244 LYS A N 1
ATOM 1966 C CA . LYS A 1 244 ? 15.695 23.174 -6.345 1.00 67.44 244 LYS A CA 1
ATOM 1967 C C . LYS A 1 244 ? 15.718 22.539 -7.736 1.00 67.44 244 LYS A C 1
ATOM 1969 O O . LYS A 1 244 ? 16.141 21.382 -7.891 1.00 67.44 244 LYS A O 1
ATOM 1974 N N . GLN A 1 245 ? 15.238 23.313 -8.712 1.00 60.94 245 GLN A N 1
ATOM 1975 C CA . GLN A 1 245 ? 15.346 22.985 -10.131 1.00 60.94 245 GLN A CA 1
ATOM 1976 C C . GLN A 1 245 ? 16.795 22.860 -10.514 1.00 60.94 245 GLN A C 1
ATOM 1978 O O . GLN A 1 245 ? 17.603 23.713 -10.088 1.00 60.94 245 GLN A O 1
#

Foldseek 3Di:
DPDWDWDADVVHPPDPPIDTDDPVPDWAFQPEAALVRHTDTQQWWKFQCPDPCRDWIWHWHQDPVVRAIWTHTLQDDRPDIDGDDHCVRVVRRIDTDGGCPVCVVSSVVSNVVVVVVVVVQWDFDCDDPPPDRDRFKIARQDPPPRRPFKIKGFDWPQDDPRGTGTDPDIDMFGHWDQDPVRDIDDGHDPLVVLVVQLVVLVVVCVVPPDPVSVVSNVVSVVVNVVVVVVQVVCVVVVQPPHPDD

Organism: NCBI:txid28117

Secondary structure (DSSP, 8-state):
----EEE--SSPPSS---EEE-GGG---EEEEE-TTSPEEETTEEEE-TTSSSTT--EEEEEEGGGTEEEEEETTS-TTSEEE--HHHHHHTT-EEEEETTT-THHHHHHHHHHHHHHHHSEEEP----TT-----EEEE--TTTTTTTEEEEEEEEEEETTEEEEEEEEEEEEBPEE-TTS-EE--B-HHHHHHHHHHHHHHHHHHS--HHHHHHHHHHHHHHHHHHHHHHHHHHTT-TTSS--

Radius of gyration: 27.56 Å; chains: 1; bounding box: 61×51×81 Å

pLDDT: mean 84.95, std 12.94, range [43.31, 98.56]

InterPro domains:
  IPR019096 YopX protein [PF09643] (21-108)
  IPR023385 YopX-like, C-terminal [G3DSA:2.30.30.290] (31-117)

=== Feature glossary ===
The record interleaves many kinds of information about one protein. Here is each kind framed as the question it answers.

Q: What does the local fold look like, residue by residue?
A: A 3Di character summarizes, for each residue, the relative orientation of the Cα frame of its nearest spatial neighbor. Because it encodes fold topology rather than chemistry, 3Di alignments detect remote structural similarity that sequence alignment misses.

Q: Which residues are in helices, strands, or loops?
A: Secondary structure is the local, repeating backbone conformation. DSSP classifies it into eight states by reading the hydrogen-bond network: three helix types (H, G, I), two β types (E, B), two non-regular types (T, S), and unstructured coil (-).

Q: How big and how compact is the whole molecule?
A: Three whole-structure scalars: the radius of gyration (RMS distance of Cα from centroid, in Å), the count of Cα–Cα contacts (pairs closer than 8 Å and separated by more than four residues in sequence — i.e. tertiary, not local, contacts), and the bounding-box dimensions. Together they distinguish compact globular folds from extended fibres or disordered chains.

Q: How confident is the AlphaFold model at each residue?
A: For AlphaFold models, the B-factor field carries pLDDT — the model's own estimate of local accuracy on a 0–100 scale. Regions with pLDDT<50 should be treated as essentially unmodeled; they often correspond to intrinsically disordered segments.

Q: What family and function is it annotated with?
A: Functional annotations link the protein to curated databases. InterPro entries identify conserved domains and families by matching the sequence against member-database signatures (Pfam, PROSITE, CDD, …). Gene Ontology (GO) terms describe molecular function, biological process, and cellular component in a controlled vocabulary. CATH places the structure in a hierarchical fold classification (Class/Architecture/Topology/Homologous-superfamily). The organism is the source species.

Q: What known structures does this most resemble?
A: Nearest PDB neighbors are the top structural matches found by Foldseek when searching this structure against the entire Protein Data Bank. Each hit reports a TM-score (0 to 1; >0.5 almost always implies the same fold) and an E-value. These are *structural* homologs — they may share no detectable sequence similarity.

Q: Which residues are buried vs exposed?
A: Solvent-accessible surface area (SASA) is the area in Å² traced out by the centre of a 1.4 Å probe sphere (a water molecule) rolled over the protein's van der Waals surface (Shrake–Rupley / Lee–Richards construction). Buried residues have near-zero SASA; fully exposed residues can exceed 200 Å². The total SASA scales roughly with the number of surface residues.

Q: What are the backbone torsion angles?
A: φ (phi) and ψ (psi) are the two rotatable backbone dihedrals per residue: φ is the C(i-1)–N–Cα–C torsion, ψ is the N–Cα–C–N(i+1) torsion, both in degrees on (−180°, 180°]. α-helical residues cluster near (−60°, −45°); β-strand residues near (−120°, +130°). A Ramachandran plot is simply a scatter of (φ, ψ) for every residue.

Q: Are the domains correctly placed relative to each other?
A: Predicted aligned error is AlphaFold's pairwise confidence. Unlike pLDDT (per-residue), PAE is per-residue-pair and captures whether two parts of the structure are correctly placed relative to each other. Units are ångströms of expected positional error.

Q: What if only a Cα trace is available?
A: P-SEA three-state annotation labels each residue as helix, strand, or coil based purely on the geometry of the Cα trace. It serves as a fallback when the full backbone (and thus DSSP) is unavailable.

Q: What is the amino-acid chain?
A: This is the polypeptide sequence — one letter per residue, N-terminus first. Length ranges from a few dozen residues for small domains to over a thousand for large multi-domain proteins.

Q: What do the rendered images show?
A: The six renders are orthographic views along the three Cartesian axes in both directions. Representation (cartoon, sticks, or surface) and color scheme (sequence-rainbow or by-chain) vary across proteins so the training set covers all the common visualization conventions.

Q: What do the diagnostic plots show?
A: Plot images: a contact map (which residues are close in 3D, as an N×N binary image), a Ramachandran scatter (backbone torsion angles, revealing secondary-structure composition at a glance), and — for AlphaFold structures — a PAE heatmap (pairwise prediction confidence).

Q: How mobile is each atom in the crystal?
A: B-factor (Debye–Waller factor) reflects atomic displacement in the crystal lattice. It is an experimental observable (units Å²), not a prediction; low values mean the atom is pinned down, high values mean it moves or is heterogeneous across the crystal.

Q: Where is each backbone atom in 3D?
A: The mmCIF table is the protein's shape written out atom by atom. For each backbone N, Cα, C, and carbonyl O, it records an (x, y, z) coordinate triple in Å plus the residue type, chain letter, and residue number.